Protein 6HVD (pdb70)

Secondary structure (DSSP, 8-state):
-PPPTT-EESS-GGGTEEEEEEEE--TT--EEEEEETTT--EEEEEEEE--SHHHHHHHHHHHHHHHH---TTBPPEEEEEEETTEEEEEEE--TTEEHHHHHHHHTS---HHHHHHHHHHHHHHHHHHHHTTEE----SGGGEEE-TTS-EEE---TT-EETT-------TT--HHHHTT--GGGSSGGGHHHHHHHHHHHHHHHHSS-TTTTS-HHHHHHHHHHSPPP--SSGGGS-HHHHHHHHHHS-SSTTTSPPHHHHTTSGGG-----HHHHHHHHHHH-

Sequence (286 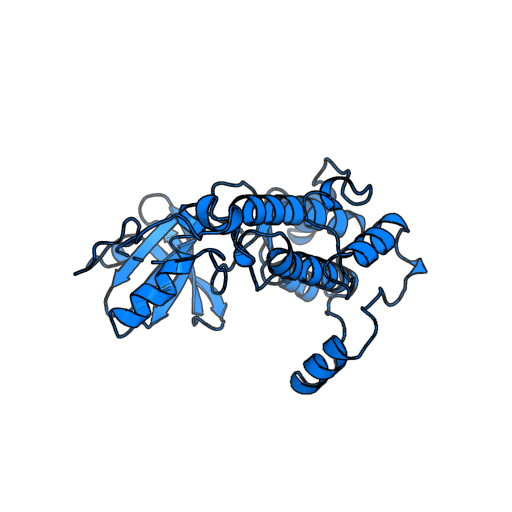aa):
MKQYEHVTRDLNPEDFWEIIGELGDGAFGKVYKAQNKETSVLAAAKVIDTKSEEELEDYMVEIDDILASCDHPNIVKLLDAFYYENNLWILIEFCAGGAVDAVMLELERPLTESQIQVVCKQTLDALNYLH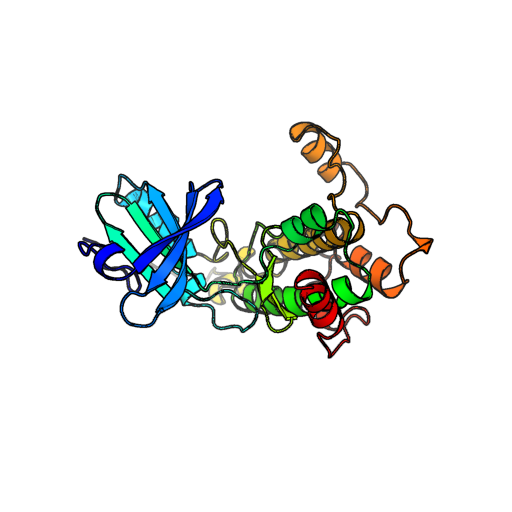DNKIIHRDLKAGNILFTLDGDIKLADFGVSAKNTRSFIGTPYWMAPEVVMCETSKDRPYDYKADVWSLGITLIEMAEIEPPHHELNPMRVLLKIAKSEPPTLAQPSRWSSNFKDFLKKCLEKNVDDARWTTSSQLLQHPFVTVDSNKPIRELIAEAKA

Radius of gyration: 20.55 Å; Cα contacts (8 Å, |Δi|>4): 470; chains: 1; bounding box: 47×53×53 Å

Structure (mmCIF, N/CA/C/O backbone):
data_6HVD
#
_entry.id   6HVD
#
_cell.length_a   69.871
_cell.length_b   69.871
_cell.length_c   164.301
_cell.angle_alpha   90.000
_cell.angle_beta   90.000
_cell.angle_gamma   90.000
#
_symmetry.space_group_name_H-M   'P 41 2 2'
#
loop_
_entity.id
_entity.type
_entity.pdbx_description
1 polymer 'STE20-like serine/threonine-protein kinase'
2 non-polymer 1,2-ETHANEDIOL
3 non-polymer 3-(1,3-benzothiazol-2-ylamino)-4-(2-methoxyphenyl)pyrrole-2,5-dione
4 non-polymer 'SULFATE ION'
5 water water
#
loop_
_atom_site.group_PDB
_atom_site.id
_atom_site.type_symbol
_atom_site.label_atom_id
_atom_site.label_alt_id
_atom_site.label_comp_id
_atom_site.label_asym_id
_atom_site.label_entity_id
_atom_site.label_seq_id
_atom_site.pdbx_PDB_ins_code
_atom_site.Cartn_x
_atom_site.Cartn_y
_atom_site.Cartn_z
_atom_site.occupancy
_atom_site.B_iso_or_equiv
_atom_site.auth_seq_id
_atom_site.auth_comp_id
_atom_site.auth_asym_id
_atom_site.auth_atom_id
_atom_site.pdbx_PDB_model_num
ATOM 1 N N . MET A 1 2 ? -10.774 95.517 24.245 1.00 90.63 18 MET A N 1
ATOM 2 C CA . MET A 1 2 ? -10.446 96.067 25.556 1.00 94.80 18 MET A CA 1
ATOM 3 C C . MET A 1 2 ? -9.204 95.399 26.140 1.00 81.70 18 MET A C 1
ATOM 4 O O . MET A 1 2 ? -8.556 95.946 27.030 1.00 77.11 18 MET A O 1
ATOM 6 N N . LYS A 1 3 ? -8.875 94.213 25.629 1.00 89.08 19 LYS A N 1
ATOM 7 C CA . LYS A 1 3 ? -7.712 93.482 26.113 1.00 88.06 19 LYS A CA 1
ATOM 8 C C . LYS A 1 3 ? -6.464 94.346 26.001 1.00 88.90 19 LYS A C 1
ATOM 9 O O . LYS A 1 3 ? -6.164 94.890 24.935 1.00 87.98 19 LYS A O 1
ATOM 18 N N . GLN A 1 4 ? -5.740 94.476 27.110 1.00 88.82 20 GLN A N 1
ATOM 19 C CA . GLN A 1 4 ? -4.526 95.282 27.159 1.00 80.20 20 GLN A CA 1
ATOM 20 C C . GLN A 1 4 ? -3.329 94.388 26.864 1.00 78.75 20 GLN A C 1
ATOM 21 O O . GLN A 1 4 ? -3.070 93.425 27.596 1.00 86.72 20 GLN A O 1
ATOM 35 N N . TYR A 1 5 ? -2.610 94.704 25.792 1.00 71.00 21 TYR A N 1
ATOM 36 C CA . TYR A 1 5 ? -1.455 93.924 25.375 1.00 63.84 21 TYR A CA 1
ATOM 37 C C . TYR A 1 5 ? -0.168 94.621 25.793 1.00 72.54 21 TYR A C 1
ATOM 38 O O . TYR A 1 5 ? -0.027 95.844 25.642 1.00 59.72 21 TYR A O 1
ATOM 56 N N . GLU A 1 6 ? 0.777 93.824 26.302 1.00 62.17 22 GLU A N 1
ATOM 57 C CA . GLU A 1 6 ? 1.974 94.390 26.916 1.00 66.41 22 GLU A CA 1
ATOM 58 C C . GLU A 1 6 ? 2.769 95.234 25.927 1.00 65.42 22 GLU A C 1
ATOM 59 O O . GLU A 1 6 ? 3.307 96.286 26.292 1.00 69.94 22 GLU A O 1
ATOM 71 N N . HIS A 1 7 ? 2.853 94.794 24.669 1.00 53.60 23 HIS A N 1
ATOM 72 C CA . HIS A 1 7 ? 3.758 95.403 23.701 1.00 57.75 23 HIS A CA 1
ATOM 73 C C . HIS A 1 7 ? 3.042 96.112 22.566 1.00 48.91 23 HIS A C 1
ATOM 74 O O . HIS A 1 7 ? 3.698 96.513 21.602 1.00 54.33 23 HIS A O 1
ATOM 88 N N . VAL A 1 8 ? 1.722 96.282 22.651 1.00 45.88 24 VAL A N 1
ATOM 89 C CA . VAL A 1 8 ? 0.947 96.890 21.583 1.00 41.11 24 VAL A CA 1
ATOM 90 C C . VAL A 1 8 ? 0.217 98.115 22.098 1.00 46.24 24 VAL A C 1
ATOM 91 O O . VAL A 1 8 ? -0.664 98.014 22.961 1.00 51.60 24 VAL A O 1
ATOM 104 N N . THR A 1 9 ? 0.559 99.270 21.534 1.00 39.55 25 THR A N 1
ATOM 105 C CA . THR A 1 9 ? -0.157 100.511 21.795 1.00 43.06 25 THR A CA 1
ATOM 106 C C . THR A 1 9 ? -1.483 100.538 21.050 1.00 54.81 25 THR A C 1
ATOM 107 O O . THR A 1 9 ? -1.594 100.061 19.915 1.00 50.82 25 THR A O 1
ATOM 118 N N . ARG A 1 10 ? -2.484 101.121 21.684 1.00 48.12 26 ARG A N 1
ATOM 119 C CA . ARG A 1 10 ? -3.811 101.266 21.101 1.00 46.01 26 ARG A CA 1
ATOM 120 C C . ARG A 1 10 ? -4.129 102.740 20.897 1.00 52.72 26 ARG A C 1
ATOM 121 O O . ARG A 1 10 ? -3.774 103.576 21.727 1.00 49.30 26 ARG A O 1
ATOM 142 N N . ASP A 1 11 ? -4.790 103.049 19.783 1.00 65.46 27 ASP A N 1
ATOM 143 C CA . ASP A 1 11 ? -5.378 104.355 19.511 1.00 74.25 27 ASP A CA 1
ATOM 144 C C . ASP A 1 11 ? -4.355 105.468 19.310 1.00 65.87 27 ASP A C 1
ATOM 145 O O . ASP A 1 11 ? -4.722 106.640 19.347 1.00 70.82 27 ASP A O 1
ATOM 154 N N . LEU A 1 12 ? -3.088 105.140 19.090 1.00 56.52 28 LEU A N 1
ATOM 155 C CA . LEU A 1 12 ? -2.091 106.131 18.710 1.00 62.59 28 LEU A CA 1
ATOM 156 C C . LEU A 1 12 ? -1.670 105.899 17.262 1.00 55.87 28 LEU A C 1
ATOM 157 O O . LEU A 1 12 ? -1.532 104.757 16.821 1.00 47.62 28 LEU A O 1
ATOM 173 N N . ASN A 1 13 ? -1.472 106.986 16.527 1.00 46.35 29 ASN A N 1
ATOM 174 C CA . ASN A 1 13 ? -1.132 106.901 15.116 1.00 55.54 29 ASN A CA 1
ATOM 175 C C . ASN A 1 13 ? 0.331 106.503 14.988 1.00 49.98 29 ASN A C 1
ATOM 176 O O . ASN A 1 13 ? 1.220 107.295 15.327 1.00 46.89 29 ASN A O 1
ATOM 187 N N . PRO A 1 14 ? 0.633 105.303 14.492 1.00 45.93 30 PRO A N 1
ATOM 188 C CA . PRO A 1 14 ? 2.040 104.904 14.390 1.00 37.83 30 PRO A CA 1
ATOM 189 C C . PRO A 1 14 ? 2.892 105.894 13.624 1.00 38.89 30 PRO A C 1
ATOM 190 O O . PRO A 1 14 ? 4.112 105.990 13.870 1.00 40.70 30 PRO A O 1
ATOM 201 N N . GLU A 1 15 ? 2.292 106.621 12.681 1.00 43.35 31 GLU A N 1
ATOM 202 C CA . GLU A 1 15 ? 3.046 107.522 11.824 1.00 44.38 31 GLU A CA 1
ATOM 203 C C . GLU A 1 15 ? 3.304 108.863 12.484 1.00 42.58 31 GLU A C 1
ATOM 204 O O . GLU A 1 15 ? 4.023 109.703 11.914 1.00 46.88 31 GLU A O 1
ATOM 216 N N . ASP A 1 16 ? 2.767 109.082 13.683 1.00 43.39 32 ASP A N 1
ATOM 217 C CA . ASP A 1 16 ? 3.249 110.177 14.520 1.00 45.19 32 ASP A CA 1
ATOM 218 C C . ASP A 1 16 ? 4.647 109.894 15.066 1.00 44.72 32 ASP A C 1
ATOM 219 O O . ASP A 1 16 ? 5.332 110.832 15.486 1.00 45.94 32 ASP A O 1
ATOM 228 N N . PHE A 1 17 ? 5.082 108.633 15.046 1.00 42.17 33 PHE A N 1
ATOM 229 C CA . PHE A 1 17 ? 6.377 108.244 15.601 1.00 41.44 33 PHE A CA 1
ATOM 230 C C . PHE A 1 17 ? 7.324 107.652 14.590 1.00 39.96 33 PHE A C 1
ATOM 231 O O . PHE A 1 17 ? 8.539 107.790 14.760 1.00 43.77 33 PHE A O 1
ATOM 248 N N . TRP A 1 18 ? 6.813 106.974 13.564 1.00 38.69 34 TRP A N 1
ATOM 249 C CA . TRP A 1 18 ? 7.617 106.291 12.563 1.00 37.73 34 TRP A CA 1
ATOM 250 C C . TRP A 1 18 ? 7.211 106.774 11.183 1.00 41.58 34 TRP A C 1
ATOM 251 O O . TRP A 1 18 ? 6.030 106.708 10.828 1.00 45.60 34 TRP A O 1
ATOM 272 N N . GLU A 1 19 ? 8.177 107.247 10.412 1.00 42.22 35 GLU A N 1
ATOM 273 C CA . GLU A 1 19 ? 7.932 107.737 9.062 1.00 44.73 35 GLU A CA 1
ATOM 274 C C . GLU A 1 19 ? 8.255 106.638 8.063 1.00 42.61 35 GLU A C 1
ATOM 275 O O . GLU A 1 19 ? 9.364 106.102 8.054 1.00 42.19 35 GLU A O 1
ATOM 287 N N . ILE A 1 20 ? 7.280 106.283 7.232 1.00 39.62 36 ILE A N 1
ATOM 288 C CA . ILE A 1 20 ? 7.560 105.363 6.133 1.00 40.91 36 ILE A CA 1
ATOM 289 C C . ILE A 1 20 ? 8.460 106.077 5.141 1.00 42.08 36 ILE A C 1
ATOM 290 O O . ILE A 1 20 ? 8.131 107.164 4.686 1.00 41.25 36 ILE A O 1
ATOM 306 N N . ILE A 1 21 ? 9.597 105.481 4.811 1.00 41.02 37 ILE A N 1
ATOM 307 C CA . ILE A 1 21 ? 10.555 106.064 3.884 1.00 48.44 37 ILE A CA 1
ATOM 308 C C . ILE A 1 21 ? 10.838 105.163 2.698 1.00 55.02 37 ILE A C 1
ATOM 309 O O . ILE A 1 21 ? 11.703 105.488 1.880 1.00 51.36 37 ILE A O 1
ATOM 325 N N . GLY A 1 22 ? 10.146 104.044 2.579 1.00 46.80 38 GLY A N 1
ATOM 326 C CA . GLY A 1 22 ? 10.377 103.149 1.470 1.00 42.58 38 GLY A CA 1
ATOM 327 C C . GLY A 1 22 ? 9.649 101.847 1.703 1.00 39.55 38 GLY A C 1
ATOM 328 O O . GLY A 1 22 ? 8.965 101.653 2.714 1.00 43.45 38 GLY A O 1
ATOM 332 N N . GLU A 1 23 ? 9.843 100.935 0.750 1.00 42.28 39 GLU A N 1
ATOM 333 C CA . GLU A 1 23 ? 9.208 99.627 0.776 1.00 38.77 39 GLU A CA 1
ATOM 334 C C . GLU A 1 23 ? 10.300 98.568 0.771 1.00 37.04 39 GLU A C 1
ATOM 335 O O . GLU A 1 23 ? 11.328 98.726 0.112 1.00 40.62 39 GLU A O 1
ATOM 347 N N . LEU A 1 24 ? 10.092 97.513 1.550 1.00 35.46 40 LEU A N 1
ATOM 348 C CA . LEU A 1 24 ? 11.048 96.424 1.617 1.00 35.71 40 LEU A CA 1
ATOM 349 C C . LEU A 1 24 ? 10.608 95.198 0.829 1.00 43.25 40 LEU A C 1
ATOM 350 O O . LEU A 1 24 ? 11.462 94.406 0.426 1.00 41.35 40 LEU A O 1
ATOM 366 N N . GLY A 1 25 ? 9.315 95.036 0.598 1.00 44.33 41 GLY A N 1
ATOM 367 C CA . GLY A 1 25 ? 8.821 93.938 -0.202 1.00 54.90 41 GLY A CA 1
ATOM 368 C C . GLY A 1 25 ? 7.383 93.636 0.165 1.00 54.54 41 GLY A C 1
ATOM 369 O O . GLY A 1 25 ? 6.746 94.377 0.900 1.00 45.24 41 GLY A O 1
ATOM 373 N N . ASP A 1 26 ? 6.887 92.535 -0.384 1.00 46.17 42 ASP A N 1
ATOM 374 C CA . ASP A 1 26 ? 5.527 92.071 -0.168 1.00 55.50 42 ASP A CA 1
ATOM 375 C C . ASP A 1 26 ? 5.570 90.658 0.408 1.00 66.37 42 ASP A C 1
ATOM 376 O O . ASP A 1 26 ? 6.618 90.008 0.454 1.00 66.60 42 ASP A O 1
ATOM 385 N N . GLY A 1 27 ? 4.416 90.187 0.862 1.00 72.15 43 GLY A N 1
ATOM 386 C CA . GLY A 1 27 ? 4.341 88.860 1.438 1.00 76.01 43 GLY A CA 1
ATOM 387 C C . GLY A 1 27 ? 2.927 88.526 1.861 1.00 76.50 43 GLY A C 1
ATOM 388 O O . GLY A 1 27 ? 1.967 89.236 1.538 1.00 72.23 43 GLY A O 1
ATOM 392 N N . ALA A 1 28 ? 2.817 87.417 2.599 1.00 76.54 44 ALA A N 1
ATOM 393 C CA . ALA A 1 28 ? 1.511 86.946 3.043 1.00 78.45 44 ALA A CA 1
ATOM 394 C C . ALA A 1 28 ? 0.785 87.991 3.878 1.00 84.31 44 ALA A C 1
ATOM 395 O O . ALA A 1 28 ? -0.451 88.075 3.829 1.00 84.16 44 ALA A O 1
ATOM 402 N N . PHE A 1 29 ? 1.528 88.803 4.635 1.00 90.37 45 PHE A N 1
ATOM 403 C CA . PHE A 1 29 ? 0.944 89.803 5.521 1.00 82.62 45 PHE A CA 1
ATOM 404 C C . PHE A 1 29 ? 0.869 91.188 4.879 1.00 81.13 45 PHE A C 1
ATOM 405 O O . PHE A 1 29 ? 0.797 92.194 5.594 1.00 87.34 45 PHE A O 1
ATOM 409 N N . GLY A 1 30 ? 0.876 91.264 3.551 1.00 76.56 46 GLY A N 1
ATOM 410 C CA . GLY A 1 30 ? 0.845 92.545 2.867 1.00 64.97 46 GLY A CA 1
ATOM 411 C C . GLY A 1 30 ? 2.234 93.144 2.706 1.00 61.98 46 GLY A C 1
ATOM 412 O O . GLY A 1 30 ? 3.260 92.508 2.946 1.00 65.64 46 GLY A O 1
ATOM 416 N N . LYS A 1 31 ? 2.249 94.408 2.291 1.00 64.67 47 LYS A N 1
ATOM 417 C CA . LYS A 1 31 ? 3.498 95.120 2.071 1.00 62.06 47 LYS A CA 1
ATOM 418 C C . LYS A 1 31 ? 4.226 95.380 3.388 1.00 44.03 47 LYS A C 1
ATOM 419 O O . LYS A 1 31 ? 3.610 95.591 4.438 1.00 38.46 47 LYS A O 1
ATOM 423 N N . VAL A 1 32 ? 5.558 95.343 3.320 1.00 37.28 48 VAL A N 1
ATOM 424 C CA . VAL A 1 32 ? 6.429 95.642 4.456 1.00 28.85 48 VAL A CA 1
ATOM 425 C C . VAL A 1 32 ? 7.229 96.885 4.108 1.00 34.11 48 VAL A C 1
ATOM 426 O O . VAL A 1 32 ? 7.889 96.932 3.054 1.00 37.77 48 VAL A O 1
ATOM 439 N N . TYR A 1 33 ? 7.163 97.878 4.971 1.00 33.83 49 TYR A N 1
ATOM 440 C CA . TYR A 1 33 ? 7.787 99.170 4.710 1.00 32.93 49 TYR A CA 1
ATOM 441 C C . TYR A 1 33 ? 9.115 99.278 5.425 1.00 34.46 49 TYR A C 1
ATOM 442 O O . TYR A 1 33 ? 9.392 98.563 6.397 1.00 33.59 49 TYR A O 1
ATOM 460 N N . LYS A 1 34 ? 9.951 100.168 4.901 1.00 34.59 50 LYS A N 1
ATOM 461 C CA . LYS A 1 34 ? 11.089 100.689 5.616 1.00 36.87 50 LYS A CA 1
ATOM 462 C C . LYS A 1 34 ? 10.659 101.957 6.335 1.00 36.08 50 LYS A C 1
ATOM 463 O O . LYS A 1 34 ? 10.099 102.879 5.720 1.00 36.48 50 LYS A O 1
ATOM 482 N N . ALA A 1 35 ? 10.874 101.989 7.649 1.00 36.18 51 ALA A N 1
ATOM 483 C CA . ALA A 1 35 ? 10.421 103.113 8.453 1.00 36.16 51 ALA A CA 1
ATOM 484 C C . ALA A 1 35 ? 11.597 103.690 9.223 1.00 37.61 51 ALA A C 1
ATOM 485 O O . ALA A 1 35 ? 12.622 103.027 9.433 1.00 36.73 51 ALA A O 1
ATOM 492 N N . GLN A 1 36 ? 11.431 104.948 9.625 1.00 37.66 52 GLN A N 1
ATOM 493 C CA . GLN A 1 36 ? 12.451 105.666 10.367 1.00 39.98 52 GLN A CA 1
ATOM 494 C C . GLN A 1 36 ? 11.795 106.380 11.535 1.00 40.44 52 GLN A C 1
ATOM 495 O O . GLN A 1 36 ? 10.845 107.157 11.351 1.00 43.52 52 GLN A O 1
ATOM 509 N N . ASN A 1 37 ? 12.302 106.127 12.733 1.00 45.07 53 ASN A N 1
ATOM 510 C CA . ASN A 1 37 ? 11.767 106.795 13.910 1.00 38.85 53 ASN A CA 1
ATOM 511 C C . ASN A 1 37 ? 11.978 108.290 13.798 1.00 41.49 53 ASN A C 1
ATOM 512 O O . ASN A 1 37 ? 13.084 108.746 13.507 1.00 45.79 53 ASN A O 1
ATOM 523 N N . LYS A 1 38 ? 10.907 109.057 14.020 1.00 42.06 54 LYS A N 1
ATOM 524 C CA . LYS A 1 38 ? 11.004 110.506 13.819 1.00 44.57 54 LYS A CA 1
ATOM 525 C C . LYS A 1 38 ? 11.884 111.171 14.875 1.00 49.61 54 LYS A C 1
ATOM 526 O O . LYS A 1 38 ? 12.518 112.186 14.587 1.00 57.98 54 LYS A O 1
ATOM 545 N N . GLU A 1 39 ? 11.948 110.622 16.091 1.00 50.62 55 GLU A N 1
ATOM 546 C CA . GLU A 1 39 ? 12.757 111.226 17.146 1.00 55.95 55 GLU A CA 1
ATOM 547 C C . GLU A 1 39 ? 14.187 110.699 17.161 1.00 53.10 55 GLU A C 1
ATOM 548 O O . GLU A 1 39 ? 15.131 111.478 17.345 1.00 56.06 55 GLU A O 1
ATOM 552 N N . THR A 1 40 ? 14.375 109.388 16.980 1.00 50.55 56 THR A N 1
ATOM 553 C CA . THR A 1 40 ? 15.675 108.763 17.155 1.00 51.15 56 THR A CA 1
ATOM 554 C C . THR A 1 40 ? 16.384 108.433 15.847 1.00 56.03 56 THR A C 1
ATOM 555 O O . THR A 1 40 ? 17.579 108.107 15.875 1.00 56.84 56 THR A O 1
ATOM 566 N N . SER A 1 41 ? 15.682 108.471 14.716 1.00 54.88 57 SER A N 1
ATOM 567 C CA . SER A 1 41 ? 16.219 108.115 13.407 1.00 48.16 57 SER A CA 1
ATOM 568 C C . SER A 1 41 ? 16.554 106.635 13.280 1.00 47.79 57 SER A C 1
ATOM 569 O O . SER A 1 41 ? 17.145 106.230 12.259 1.00 46.76 57 SER A O 1
ATOM 577 N N . VAL A 1 42 ? 16.177 105.806 14.262 1.00 41.91 58 VAL A N 1
ATOM 578 C CA . VAL A 1 42 ? 16.339 104.364 14.128 1.00 39.85 58 VAL A CA 1
ATOM 579 C C . VAL A 1 42 ? 15.486 103.841 12.976 1.00 38.24 58 VAL A C 1
ATOM 580 O O . VAL A 1 42 ? 14.323 104.221 12.802 1.00 41.62 58 VAL A O 1
ATOM 593 N N . LEU A 1 43 ? 16.057 102.924 12.205 1.00 38.05 59 LEU A N 1
ATOM 594 C CA . LEU A 1 43 ? 15.373 102.310 11.075 1.00 36.75 59 LEU A CA 1
ATOM 595 C C . LEU A 1 43 ? 14.665 101.023 11.484 1.00 34.56 59 LEU A C 1
ATOM 596 O O . LEU A 1 43 ? 15.057 100.324 12.429 1.00 36.77 59 LEU A O 1
ATOM 612 N N . ALA A 1 44 ? 13.612 100.700 10.743 1.00 34.03 60 ALA A N 1
ATOM 613 C CA . ALA A 1 44 ? 12.776 99.543 11.095 1.00 30.97 60 ALA A CA 1
ATOM 614 C C . ALA A 1 44 ? 12.111 99.001 9.854 1.00 30.77 60 ALA A C 1
ATOM 615 O O . ALA A 1 44 ? 11.830 99.740 8.918 1.00 32.79 60 ALA A O 1
ATOM 622 N N . ALA A 1 45 ? 11.893 97.691 9.846 1.00 29.14 61 ALA A N 1
ATOM 623 C CA . ALA A 1 45 ? 10.919 97.093 8.958 1.00 31.84 61 ALA A CA 1
ATOM 624 C C . ALA A 1 45 ? 9.565 97.210 9.620 1.00 31.08 61 ALA A C 1
ATOM 625 O O . ALA A 1 45 ? 9.429 97.011 10.838 1.00 30.60 61 ALA A O 1
ATOM 632 N N . ALA A 1 46 ? 8.575 97.614 8.847 1.00 28.30 62 ALA A N 1
ATOM 633 C CA . ALA A 1 46 ? 7.233 97.828 9.398 1.00 28.73 62 ALA A CA 1
ATOM 634 C C . ALA A 1 46 ? 6.271 96.908 8.669 1.00 32.15 62 ALA A C 1
ATOM 635 O O . ALA A 1 46 ? 5.971 97.133 7.486 1.00 32.26 62 ALA A O 1
ATOM 642 N N . LYS A 1 47 ? 5.772 95.897 9.380 1.00 29.67 63 LYS A N 1
ATOM 643 C CA . LYS A 1 47 ? 4.625 95.144 8.906 1.00 31.91 63 LYS A CA 1
ATOM 644 C C . LYS A 1 47 ? 3.374 95.922 9.234 1.00 33.23 63 LYS A C 1
ATOM 645 O O . LYS A 1 47 ? 3.253 96.494 10.329 1.00 33.55 63 LYS A O 1
ATOM 664 N N . VAL A 1 48 ? 2.445 95.967 8.283 1.00 31.40 64 VAL A N 1
ATOM 665 C CA . VAL A 1 48 ? 1.174 96.657 8.485 1.00 34.14 64 VAL A CA 1
ATOM 666 C C . VAL A 1 48 ? 0.088 95.663 8.069 1.00 41.99 64 VAL A C 1
ATOM 667 O O . VAL A 1 48 ? -0.088 95.387 6.878 1.00 41.84 64 VAL A O 1
ATOM 680 N N . ILE A 1 49 ? -0.638 95.139 9.044 1.00 36.18 65 ILE A N 1
ATOM 681 C CA . ILE A 1 49 ? -1.498 93.982 8.857 1.00 39.65 65 ILE A CA 1
ATOM 682 C C . ILE A 1 49 ? -2.929 94.421 9.046 1.00 38.91 65 ILE A C 1
ATOM 683 O O . ILE A 1 49 ? -3.309 94.818 10.149 1.00 42.90 65 ILE A O 1
ATOM 699 N N . ASP A 1 50 ? -3.738 94.330 7.983 1.00 42.56 66 ASP A N 1
ATOM 700 C CA . ASP A 1 50 ? -5.171 94.598 8.101 1.00 45.04 66 ASP A CA 1
ATOM 701 C C . ASP A 1 50 ? -5.806 93.603 9.070 1.00 49.00 66 ASP A C 1
ATOM 702 O O . ASP A 1 50 ? -5.790 92.393 8.836 1.00 48.27 66 ASP A O 1
ATOM 711 N N . THR A 1 51 ? -6.334 94.103 10.176 1.00 48.46 67 THR A N 1
ATOM 712 C CA . THR A 1 51 ? -6.971 93.248 11.174 1.00 55.88 67 THR A CA 1
ATOM 713 C C . THR A 1 51 ? -8.291 93.905 11.513 1.00 64.07 67 THR A C 1
ATOM 714 O O . THR A 1 51 ? -8.292 95.003 12.078 1.00 61.05 67 THR A O 1
ATOM 725 N N . LYS A 1 52 ? -9.395 93.238 11.168 1.00 78.46 68 LYS A N 1
ATOM 726 C CA . LYS A 1 52 ? -10.725 93.810 11.314 1.00 85.76 68 LYS A CA 1
ATOM 727 C C . LYS A 1 52 ? -11.322 93.579 12.692 1.00 86.24 68 LYS A C 1
ATOM 728 O O . LYS A 1 52 ? -12.057 94.444 13.192 1.00 89.64 68 LYS A O 1
ATOM 732 N N . SER A 1 53 ? -11.022 92.444 13.314 1.00 79.71 69 SER A N 1
ATOM 733 C CA . SER A 1 53 ? -11.673 92.040 14.548 1.00 79.48 69 SER A CA 1
ATOM 734 C C . SER A 1 53 ? -10.660 91.851 15.669 1.00 71.87 69 SER A C 1
ATOM 735 O O . SER A 1 53 ? -9.457 91.650 15.438 1.00 64.87 69 SER A O 1
ATOM 743 N N . GLU A 1 54 ? -11.173 91.909 16.902 1.00 67.15 70 GLU A N 1
ATOM 744 C CA . GLU A 1 54 ? -10.362 91.594 18.073 1.00 71.86 70 GLU A CA 1
ATOM 745 C C . GLU A 1 54 ? -9.800 90.177 17.999 1.00 78.23 70 GLU A C 1
ATOM 746 O O . GLU A 1 54 ? -8.713 89.906 18.537 1.00 60.85 70 GLU A O 1
ATOM 758 N N . GLU A 1 55 ? -10.509 89.264 17.324 1.00 74.21 71 GLU A N 1
ATOM 759 C CA . GLU A 1 55 ? -10.016 87.897 17.190 1.00 61.18 71 GLU A CA 1
ATOM 760 C C . GLU A 1 55 ? -8.791 87.833 16.286 1.00 68.46 71 GLU A C 1
ATOM 761 O O . GLU A 1 55 ? -7.824 87.112 16.581 1.00 63.36 71 GLU A O 1
ATOM 765 N N . GLU A 1 56 ? -8.816 88.555 15.162 1.00 69.99 72 GLU A N 1
ATOM 766 C CA . GLU A 1 56 ? -7.646 88.575 14.291 1.00 63.95 72 GLU A CA 1
ATOM 767 C C . GLU A 1 56 ? -6.441 89.147 15.027 1.00 51.18 72 GLU A C 1
ATOM 768 O O . GLU A 1 56 ? -5.328 88.637 14.908 1.00 47.44 72 GLU A O 1
ATOM 780 N N . LEU A 1 57 ? -6.646 90.217 15.785 1.00 48.73 73 LEU A N 1
ATOM 781 C CA . LEU A 1 57 ? -5.541 90.821 16.521 1.00 42.54 73 LEU A CA 1
ATOM 782 C C . LEU A 1 57 ? -4.858 89.792 17.410 1.00 42.03 73 LE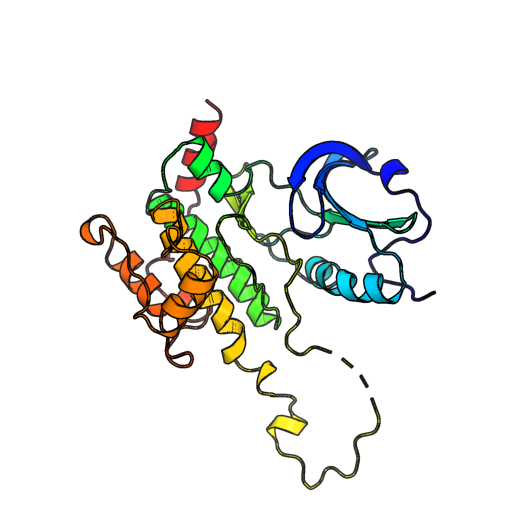U A C 1
ATOM 783 O O . LEU A 1 57 ? -3.638 89.681 17.416 1.00 42.75 73 LEU A O 1
ATOM 799 N N . GLU A 1 58 ? -5.638 89.005 18.144 1.00 44.74 74 GLU A N 1
ATOM 800 C CA . GLU A 1 58 ? -5.059 88.001 19.028 1.00 53.60 74 GLU A CA 1
ATOM 801 C C . GLU A 1 58 ? -4.191 87.014 18.258 1.00 55.38 74 GLU A C 1
ATOM 802 O O . GLU A 1 58 ? -3.136 86.596 18.752 1.00 50.47 74 GLU A O 1
ATOM 806 N N . ASP A 1 59 ? -4.603 86.647 17.037 1.00 49.09 75 ASP A N 1
ATOM 807 C CA . ASP A 1 59 ? -3.836 85.692 16.254 1.00 49.40 75 ASP A CA 1
ATOM 808 C C . ASP A 1 59 ? -2.490 86.274 15.828 1.00 44.49 75 A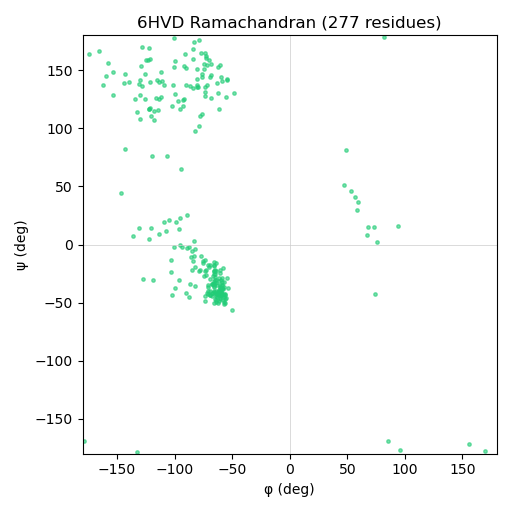SP A C 1
ATOM 809 O O . ASP A 1 59 ? -1.454 85.586 15.862 1.00 47.58 75 ASP A O 1
ATOM 818 N N . TYR A 1 60 ? -2.483 87.526 15.368 1.00 52.43 76 TYR A N 1
ATOM 819 C CA . TYR A 1 60 ? -1.224 88.150 14.963 1.00 44.73 76 TYR A CA 1
ATOM 820 C C . TYR A 1 60 ? -0.334 88.451 16.153 1.00 49.17 76 TYR A C 1
ATOM 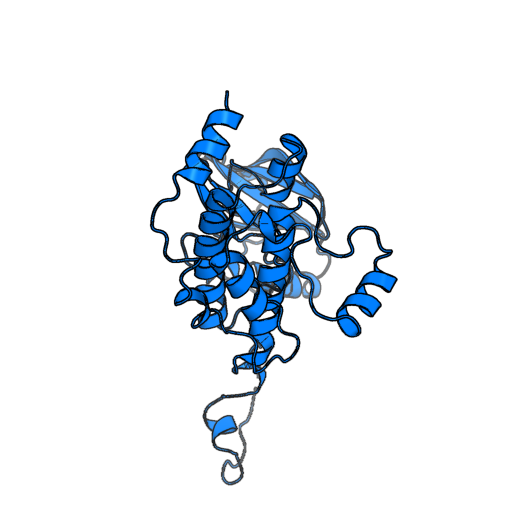821 O O . TYR A 1 60 ? 0.873 88.616 15.987 1.00 43.92 76 TYR A O 1
ATOM 839 N N . MET A 1 61 ? -0.896 88.497 17.354 1.00 41.91 77 MET A N 1
ATOM 840 C CA . MET A 1 61 ? -0.121 88.828 18.538 1.00 43.34 77 MET A CA 1
ATOM 841 C C . MET A 1 61 ? 0.938 87.791 18.858 1.00 40.75 77 MET A C 1
ATOM 842 O O . MET A 1 61 ? 1.895 88.103 19.560 1.00 43.72 77 MET A O 1
ATOM 856 N N . VAL A 1 62 ? 0.785 86.558 18.385 1.00 40.29 78 VAL A N 1
ATOM 857 C CA . VAL A 1 62 ? 1.763 85.519 18.680 1.00 31.94 78 VAL A CA 1
ATOM 858 C C . VAL A 1 62 ? 3.147 85.948 18.208 1.00 30.21 78 VAL A C 1
ATOM 859 O O . VAL A 1 62 ? 4.161 85.707 18.884 1.00 35.62 78 VAL A O 1
ATOM 872 N N . GLU A 1 63 ? 3.224 86.542 17.010 1.00 32.54 79 GLU A N 1
ATOM 873 C CA . GLU A 1 63 ? 4.518 86.968 16.482 1.00 30.23 79 GLU A CA 1
ATOM 874 C C . GLU A 1 63 ? 5.119 88.042 17.374 1.00 29.96 79 GLU A C 1
ATOM 875 O O . GLU A 1 63 ? 6.326 88.047 17.639 1.00 28.35 79 GLU A O 1
ATOM 887 N N . ILE A 1 64 ? 4.284 88.987 17.822 1.00 31.96 80 ILE A N 1
ATOM 888 C CA . ILE A 1 64 ? 4.776 90.063 18.668 1.00 28.48 80 ILE A CA 1
ATOM 889 C C . ILE A 1 64 ? 5.291 89.510 19.981 1.00 32.09 80 ILE A C 1
ATOM 890 O O . ILE A 1 64 ? 6.345 89.920 20.461 1.00 31.49 80 ILE A O 1
ATOM 906 N N A ASP A 1 65 ? 4.540 88.594 20.598 0.46 35.62 81 ASP A N 1
ATOM 907 N N B ASP A 1 65 ? 4.569 88.562 20.581 0.54 34.73 81 ASP A N 1
ATOM 908 C CA A ASP A 1 65 ? 4.996 87.989 21.846 0.46 39.69 81 ASP A CA 1
ATOM 909 C CA B ASP A 1 65 ? 5.013 88.025 21.864 0.54 39.78 81 ASP A CA 1
ATOM 910 C C A ASP A 1 65 ? 6.334 87.292 21.641 0.46 34.47 81 ASP A C 1
ATOM 911 C C B ASP A 1 65 ? 6.274 87.181 21.708 0.54 33.28 81 ASP A C 1
ATOM 912 O O A ASP A 1 65 ? 7.273 87.472 22.426 0.46 31.83 81 ASP A O 1
ATOM 913 O O B ASP A 1 65 ? 7.105 87.146 22.621 0.54 37.55 81 ASP A O 1
ATOM 930 N N . ILE A 1 66 ? 6.453 86.516 20.561 1.00 32.31 82 ILE A N 1
ATOM 931 C CA . ILE A 1 66 ? 7.704 85.805 20.299 1.00 32.43 82 ILE A CA 1
ATOM 932 C C . ILE A 1 66 ? 8.858 86.776 20.147 1.00 31.74 82 ILE A C 1
ATOM 933 O O . ILE A 1 66 ? 9.904 86.634 20.795 1.00 36.63 82 ILE A O 1
ATOM 950 N N . LEU A 1 67 ? 8.699 87.785 19.290 1.00 30.12 83 LEU A N 1
ATOM 951 C CA . LEU A 1 67 ? 9.769 88.763 19.115 1.00 29.20 83 LEU A CA 1
ATOM 952 C C . LEU A 1 67 ? 10.099 89.476 20.414 1.00 30.27 83 LEU A C 1
ATOM 953 O O . LEU A 1 67 ? 11.276 89.760 20.704 1.00 36.53 83 LEU A O 1
ATOM 969 N N . ALA A 1 68 ? 9.069 89.850 21.180 1.00 27.41 84 ALA A N 1
ATOM 970 C CA . ALA A 1 68 ? 9.330 90.550 22.428 1.00 32.07 84 ALA A CA 1
ATOM 971 C C . ALA A 1 68 ? 10.061 89.667 23.427 1.00 32.59 84 ALA A C 1
ATOM 972 O O . ALA A 1 68 ? 10.822 90.168 24.262 1.00 38.82 84 ALA A O 1
ATOM 979 N N . SER A 1 69 ? 9.818 88.354 23.393 1.00 33.48 85 SER A N 1
ATOM 980 C CA . SER A 1 69 ? 10.415 87.509 24.430 1.00 39.39 85 SER A CA 1
ATOM 981 C C . SER A 1 69 ? 11.841 87.085 24.078 1.00 37.59 85 SER A C 1
ATOM 982 O O . SER A 1 69 ? 12.617 86.757 24.979 1.00 44.82 85 SER A O 1
ATOM 990 N N . CYS A 1 70 ? 12.211 87.112 22.808 1.00 32.25 86 CYS A N 1
ATOM 991 C CA . CYS A 1 70 ? 13.541 86.682 22.408 1.00 28.59 86 CYS A CA 1
ATOM 992 C C . CYS A 1 70 ? 14.549 87.802 22.656 1.00 36.71 86 CYS A C 1
ATOM 993 O O . CYS A 1 70 ? 14.256 88.990 22.481 1.00 34.01 86 CYS A O 1
ATOM 1001 N N . ASP A 1 71 ? 15.726 87.416 23.081 1.00 31.94 87 ASP A N 1
ATOM 1002 C CA . ASP A 1 71 ? 16.842 88.334 23.283 1.00 35.67 87 ASP A CA 1
ATOM 1003 C C . ASP A 1 71 ? 18.108 87.578 22.870 1.00 34.24 87 ASP A C 1
ATOM 1004 O O . ASP A 1 71 ? 18.810 86.990 23.692 1.00 36.62 87 ASP A O 1
ATOM 1013 N N . HIS A 1 72 ? 18.376 87.565 21.576 1.00 34.03 88 HIS A N 1
ATOM 1014 C CA . HIS A 1 72 ? 19.507 86.827 21.021 1.00 30.59 88 HIS A CA 1
ATOM 1015 C C . HIS A 1 72 ? 20.065 87.646 19.867 1.00 30.04 88 HIS A C 1
ATOM 1016 O O . HIS A 1 72 ? 19.299 88.189 19.055 1.00 28.31 88 HIS A O 1
ATOM 1030 N N . PRO A 1 73 ? 21.390 87.730 19.739 1.00 31.27 89 PRO A N 1
ATOM 1031 C CA . PRO A 1 73 ? 21.958 88.635 18.723 1.00 30.99 89 PRO A CA 1
ATOM 1032 C C . PRO A 1 73 ? 21.669 88.243 17.290 1.00 29.66 89 PRO A C 1
ATOM 1033 O O . PRO A 1 73 ? 21.818 89.089 16.407 1.00 29.81 89 PRO A O 1
ATOM 1044 N N . ASN A 1 74 ? 21.264 87.002 17.012 1.00 28.75 90 ASN A N 1
ATOM 1045 C CA . ASN A 1 74 ? 20.963 86.544 15.660 1.00 27.16 90 ASN A CA 1
ATOM 1046 C C . ASN A 1 74 ? 19.461 86.429 15.407 1.00 26.17 90 ASN A C 1
ATOM 1047 O O . ASN A 1 74 ? 19.046 85.744 14.473 1.00 25.26 90 ASN A O 1
ATOM 1058 N N . ILE A 1 75 ? 18.647 87.116 16.195 1.00 26.06 91 ILE A N 1
ATOM 1059 C CA . ILE A 1 75 ? 17.193 87.170 16.005 1.00 23.89 91 ILE A CA 1
ATOM 1060 C C . ILE A 1 75 ? 16.764 88.640 16.041 1.00 24.97 91 ILE A C 1
ATOM 1061 O O . ILE A 1 75 ? 17.109 89.359 16.981 1.00 27.71 91 ILE A O 1
ATOM 1077 N N . VAL A 1 76 ? 16.003 89.075 15.027 1.00 26.36 92 VAL A N 1
ATOM 1078 C CA . VAL A 1 76 ? 15.558 90.463 14.979 1.00 25.86 92 VAL A CA 1
ATOM 1079 C C . VAL A 1 76 ? 14.734 90.777 16.217 1.00 25.71 92 VAL A C 1
ATOM 1080 O O . VAL A 1 76 ? 13.910 89.964 16.685 1.00 27.58 92 VAL A O 1
ATOM 1093 N N . LYS A 1 77 ? 14.875 91.997 16.714 1.00 28.28 93 LYS A N 1
ATOM 1094 C CA . LYS A 1 77 ? 14.135 92.418 17.908 1.00 30.47 93 LYS A CA 1
ATOM 1095 C C . LYS A 1 77 ? 12.906 93.269 17.558 1.00 31.54 93 LYS A C 1
ATOM 1096 O O . LYS A 1 77 ? 12.847 93.901 16.502 1.00 30.94 93 LYS A O 1
ATOM 1115 N N . LEU A 1 78 ? 11.914 93.218 18.435 1.00 28.22 94 LEU A N 1
ATOM 1116 C CA . LEU A 1 78 ? 10.761 94.101 18.357 1.00 27.98 94 LEU A CA 1
ATOM 1117 C C . LEU A 1 78 ? 11.145 95.500 18.788 1.00 27.64 94 LEU A C 1
ATOM 1118 O O . LEU A 1 78 ? 11.659 95.704 19.887 1.00 32.07 94 LEU A O 1
ATOM 1134 N N . LEU A 1 79 ? 10.837 96.479 17.944 1.00 29.22 95 LEU A N 1
ATOM 1135 C CA . LEU A 1 79 ? 11.048 97.886 18.291 1.00 29.24 95 LEU A CA 1
ATOM 1136 C C . LEU A 1 79 ? 9.796 98.592 18.764 1.00 33.93 95 LEU A C 1
ATOM 1137 O O . LEU A 1 79 ? 9.861 99.411 19.670 1.00 34.21 95 LEU A O 1
ATOM 1153 N N . ASP A 1 80 ? 8.649 98.296 18.182 1.00 31.67 96 ASP A N 1
ATOM 1154 C CA . ASP A 1 80 ? 7.408 98.964 18.544 1.00 31.93 96 ASP A CA 1
ATOM 1155 C C . ASP A 1 80 ? 6.259 98.164 17.955 1.00 34.00 96 ASP A C 1
ATOM 1156 O O . ASP A 1 80 ? 6.464 97.316 17.081 1.00 31.95 96 ASP A O 1
ATOM 1165 N N . ALA A 1 81 ? 5.047 98.468 18.419 1.00 32.18 97 ALA A N 1
ATOM 1166 C CA . ALA A 1 81 ? 3.870 97.865 17.818 1.00 31.65 97 ALA A CA 1
ATOM 1167 C C . ALA A 1 81 ? 2.660 98.724 18.152 1.00 34.51 97 ALA A C 1
ATOM 1168 O O . ALA A 1 81 ? 2.579 99.289 19.248 1.00 37.24 97 ALA A O 1
ATOM 1175 N N . PHE A 1 82 ? 1.733 98.800 17.202 1.00 34.33 98 PHE A N 1
ATOM 1176 C CA . PHE A 1 82 ? 0.563 99.651 17.331 1.00 34.18 98 PHE A CA 1
ATOM 1177 C C . PHE A 1 82 ? -0.647 98.959 16.718 1.00 37.00 98 PHE A C 1
ATOM 1178 O O . PHE A 1 82 ? -0.529 98.265 15.701 1.00 35.05 98 PHE A O 1
ATOM 1195 N N . TYR A 1 83 ? -1.821 99.208 17.297 1.00 40.70 99 TYR A N 1
ATOM 1196 C CA . TYR A 1 83 ? -3.088 98.843 16.681 1.00 37.55 99 TYR A CA 1
ATOM 1197 C C . TYR A 1 83 ? -3.860 100.136 16.437 1.00 38.21 99 TYR A C 1
ATOM 1198 O O . TYR A 1 83 ? -4.194 100.846 17.393 1.00 42.21 99 TYR A O 1
ATOM 1216 N N . TYR A 1 84 ? -4.093 100.465 15.168 1.00 45.73 100 TYR A N 1
ATOM 1217 C CA . TYR A 1 84 ? -4.610 101.780 14.797 1.00 47.64 100 TYR A CA 1
ATOM 1218 C C . TYR A 1 84 ? -5.372 101.689 13.480 1.00 40.29 100 TYR A C 1
ATOM 1219 O O . TYR A 1 84 ? -4.846 101.166 12.484 1.00 43.07 100 TYR A O 1
ATOM 1237 N N . GLU A 1 85 ? -6.600 102.211 13.481 1.00 47.63 101 GLU A N 1
ATOM 1238 C CA . GLU A 1 85 ? -7.458 102.198 12.289 1.00 57.23 101 GLU A CA 1
ATOM 1239 C C . GLU A 1 85 ? -7.474 100.824 11.624 1.00 50.48 101 GLU A C 1
ATOM 1240 O O . GLU A 1 85 ? -7.227 100.678 10.420 1.00 50.02 101 GLU A O 1
ATOM 1252 N N . ASN A 1 86 ? -7.742 99.801 12.438 1.00 49.29 102 ASN A N 1
ATOM 1253 C CA . ASN A 1 86 ? -7.868 98.404 11.972 1.00 49.67 102 ASN A CA 1
ATOM 1254 C C . ASN A 1 86 ? -6.618 97.889 11.282 1.00 56.62 102 ASN A C 1
ATOM 1255 O O . ASN A 1 86 ? -6.688 97.013 10.411 1.00 54.18 102 ASN A O 1
ATOM 1266 N N . ASN A 1 87 ? -5.456 98.396 11.666 1.00 46.88 103 ASN A N 1
ATOM 1267 C CA . ASN A 1 87 ? -4.198 97.828 11.205 1.00 39.82 103 ASN A CA 1
ATOM 1268 C C . ASN A 1 87 ? -3.303 97.547 12.402 1.00 38.68 103 ASN A C 1
ATOM 1269 O O . ASN A 1 87 ? -3.223 98.345 13.346 1.00 39.50 103 ASN A O 1
ATOM 1280 N N . LEU A 1 88 ? -2.674 96.394 12.380 1.00 39.51 104 LEU A N 1
ATOM 1281 C CA . LEU A 1 88 ? -1.630 96.046 13.339 1.00 43.57 104 LEU A CA 1
ATOM 1282 C C . LEU A 1 88 ? -0.280 96.383 12.714 1.00 37.63 104 LEU A C 1
ATOM 1283 O O . LEU A 1 88 ? 0.083 95.840 11.667 1.00 34.94 104 LEU A O 1
ATOM 1299 N N . TRP A 1 89 ? 0.432 97.313 13.334 1.00 33.40 105 TRP A N 1
ATOM 1300 C CA . TRP A 1 89 ? 1.762 97.700 12.910 1.00 32.70 105 TRP A CA 1
ATOM 1301 C C . TRP A 1 89 ? 2.762 96.993 13.813 1.00 34.28 105 TRP A C 1
ATOM 1302 O O . TRP A 1 89 ? 2.630 97.045 15.053 1.00 31.14 105 TRP A O 1
ATOM 1323 N N . ILE A 1 90 ? 3.741 96.342 13.194 1.00 31.48 106 ILE A N 1
ATOM 1324 C CA . ILE A 1 90 ? 4.845 95.706 13.892 1.00 29.28 106 ILE A CA 1
ATOM 1325 C C . ILE A 1 90 ? 6.132 96.310 13.363 1.00 30.32 106 ILE A C 1
ATOM 1326 O O . ILE A 1 90 ? 6.440 96.213 12.166 1.00 27.13 106 ILE A O 1
ATOM 1342 N N . LEU A 1 91 ? 6.855 96.980 14.246 1.00 30.75 107 LEU A N 1
ATOM 1343 C CA . LEU A 1 91 ? 8.103 97.642 13.905 1.00 27.93 107 LEU A CA 1
ATOM 1344 C C . LEU A 1 91 ? 9.221 96.752 14.407 1.00 28.00 107 LEU A C 1
ATOM 1345 O O . LEU A 1 91 ? 9.287 96.466 15.608 1.00 28.89 107 LEU A O 1
ATOM 1361 N N . ILE A 1 92 ? 10.070 96.289 13.464 1.00 28.22 108 ILE A N 1
ATOM 1362 C CA . ILE A 1 92 ? 11.052 95.260 13.704 1.00 27.26 108 ILE A CA 1
ATOM 1363 C C . ILE A 1 92 ? 12.421 95.768 13.303 1.00 28.44 108 ILE A C 1
ATOM 1364 O O . ILE A 1 92 ? 12.566 96.529 12.348 1.00 30.60 108 ILE A O 1
ATOM 1380 N N . GLU A 1 93 ? 13.430 95.317 14.038 1.00 28.45 109 GLU A N 1
ATOM 1381 C CA . GLU A 1 93 ? 14.822 95.701 13.792 1.00 32.93 109 GLU A CA 1
ATOM 1382 C C . GLU A 1 93 ? 15.195 95.562 12.322 1.00 33.12 109 GLU A C 1
ATOM 1383 O O . GLU A 1 93 ? 14.971 94.518 11.700 1.00 29.38 109 GLU A O 1
ATOM 1395 N N . PHE A 1 94 ? 15.798 96.619 11.770 1.00 30.44 110 PHE A N 1
ATOM 1396 C CA . PHE A 1 94 ? 16.166 96.640 10.362 1.00 29.31 110 PHE A CA 1
ATOM 1397 C C . PHE A 1 94 ? 17.586 96.100 10.160 1.00 31.12 110 PHE A C 1
ATOM 1398 O O . PHE A 1 94 ? 18.517 96.462 10.896 1.00 33.48 110 PHE A O 1
ATOM 1415 N N . CYS A 1 95 ? 17.753 95.277 9.126 1.00 32.05 111 CYS A N 1
ATOM 1416 C CA . CYS A 1 95 ? 19.045 94.732 8.736 1.00 30.35 111 CYS A CA 1
ATOM 1417 C C . CYS A 1 95 ? 19.366 95.222 7.333 1.00 32.42 111 CYS A C 1
ATOM 1418 O O . CYS A 1 95 ? 18.732 94.788 6.362 1.00 29.29 111 CYS A O 1
ATOM 1426 N N . ALA A 1 96 ? 20.321 96.151 7.224 1.00 34.64 112 ALA A N 1
ATOM 1427 C CA . ALA A 1 96 ? 20.492 96.862 5.962 1.00 38.22 112 ALA A CA 1
ATOM 1428 C C . ALA A 1 96 ? 21.130 96.008 4.869 1.00 37.41 112 ALA A C 1
ATOM 1429 O O . ALA A 1 96 ? 21.128 96.436 3.703 1.00 36.53 112 ALA A O 1
ATOM 1436 N N . GLY A 1 97 ? 21.700 94.849 5.213 1.00 32.59 113 GLY A N 1
ATOM 1437 C CA . GLY A 1 97 ? 22.294 93.989 4.203 1.00 31.66 113 GLY A CA 1
ATOM 1438 C C . GLY A 1 97 ? 21.270 93.221 3.358 1.00 29.50 113 GLY A C 1
ATOM 1439 O O . GLY A 1 97 ? 21.635 92.684 2.307 1.00 36.72 113 GLY A O 1
ATOM 1443 N N . GLY A 1 98 ? 20.042 93.170 3.784 1.00 32.92 114 GLY A N 1
ATOM 1444 C CA . GLY A 1 98 ? 18.997 92.537 3.010 1.00 33.58 114 GLY A CA 1
ATOM 1445 C C . GLY A 1 98 ? 18.988 91.031 3.186 1.00 31.58 114 GLY A C 1
ATOM 1446 O O . GLY A 1 98 ? 19.805 90.434 3.877 1.00 31.40 114 GLY A O 1
ATOM 1450 N N . ALA A 1 99 ? 18.041 90.417 2.525 1.00 26.37 115 ALA A N 1
ATOM 1451 C CA . ALA A 1 99 ? 17.846 88.985 2.676 1.00 23.84 115 ALA A CA 1
ATOM 1452 C C . ALA A 1 99 ? 18.838 88.226 1.817 1.00 23.37 115 ALA A C 1
ATOM 1453 O O . ALA A 1 99 ? 19.300 88.704 0.778 1.00 25.18 115 ALA A O 1
ATOM 1460 N N . VAL A 1 100 ? 19.181 87.027 2.282 1.00 24.52 116 VAL A N 1
ATOM 1461 C CA . VAL A 1 100 ? 20.240 86.251 1.623 1.00 24.41 116 VAL A CA 1
ATOM 1462 C C . VAL A 1 100 ? 19.805 85.856 0.217 1.00 25.01 116 VAL A C 1
ATOM 1463 O O . VAL A 1 100 ? 20.589 85.911 -0.731 1.00 25.18 116 VAL A O 1
ATOM 1476 N N . ASP A 1 101 ? 18.538 85.466 0.032 1.00 24.61 117 ASP A N 1
ATOM 1477 C CA . ASP A 1 101 ? 18.150 85.085 -1.332 1.00 25.04 117 ASP A CA 1
ATOM 1478 C C . ASP A 1 101 ? 18.193 86.256 -2.285 1.00 25.29 117 ASP A C 1
ATOM 1479 O O . ASP A 1 101 ? 18.547 86.076 -3.444 1.00 27.84 117 ASP A O 1
ATOM 1488 N N . ALA A 1 102 ? 17.876 87.454 -1.809 1.00 26.23 118 ALA A N 1
ATOM 1489 C CA . ALA A 1 102 ? 17.947 88.637 -2.654 1.00 26.13 118 ALA A CA 1
ATOM 1490 C C . ALA A 1 102 ? 19.383 88.928 -3.063 1.00 32.19 118 ALA A C 1
ATOM 1491 O O . ALA A 1 102 ? 19.634 89.343 -4.179 1.00 33.70 118 ALA A O 1
ATOM 1498 N N . VAL A 1 103 ? 20.338 88.682 -2.169 1.00 34.90 119 VAL A N 1
ATOM 1499 C CA . VAL A 1 103 ? 21.739 88.883 -2.501 1.00 32.40 119 VAL A CA 1
ATOM 1500 C C . VAL A 1 103 ? 22.165 87.930 -3.605 1.00 31.82 119 VAL A C 1
ATOM 1501 O O . VAL A 1 103 ? 22.753 88.343 -4.595 1.00 35.17 119 VAL A O 1
ATOM 1514 N N . MET A 1 104 ? 21.829 86.641 -3.478 1.00 28.54 120 MET A N 1
ATOM 1515 C CA . MET A 1 104 ? 22.186 85.686 -4.518 1.00 28.75 120 MET A CA 1
ATOM 1516 C C . MET A 1 104 ? 21.553 86.037 -5.856 1.00 30.85 120 MET A C 1
ATOM 1517 O O . MET A 1 104 ? 22.184 85.878 -6.915 1.00 34.77 120 MET A O 1
ATOM 1531 N N . LEU A 1 105 ? 20.314 86.535 -5.841 1.00 34.87 121 LEU A N 1
ATOM 1532 C CA . LEU A 1 105 ? 19.684 86.944 -7.101 1.00 35.61 121 LEU A CA 1
ATOM 1533 C C . LEU A 1 105 ? 20.318 88.203 -7.661 1.00 30.71 121 LEU A C 1
ATOM 1534 O O . LEU A 1 105 ? 20.585 88.283 -8.864 1.00 42.34 121 LEU A O 1
ATOM 1550 N N . GLU A 1 106 ? 20.653 89.163 -6.805 1.00 37.89 122 GLU A N 1
ATOM 1551 C CA . GLU A 1 106 ? 21.306 90.376 -7.290 1.00 42.14 122 GLU A CA 1
ATOM 1552 C C . GLU A 1 106 ? 22.667 90.065 -7.920 1.00 50.08 122 GLU A C 1
ATOM 1553 O O . GLU A 1 106 ? 23.017 90.609 -8.979 1.00 51.37 122 GLU A O 1
ATOM 1562 N N . LEU A 1 107 ? 23.457 89.196 -7.286 1.00 45.26 123 LEU A N 1
ATOM 1563 C CA . LEU A 1 107 ? 24.770 88.840 -7.812 1.00 44.43 123 LEU A CA 1
ATOM 1564 C C . LEU A 1 107 ? 24.705 87.719 -8.832 1.00 40.49 123 LEU A C 1
ATOM 1565 O O . LEU A 1 107 ? 25.716 87.440 -9.503 1.00 46.37 123 LEU A O 1
ATOM 1581 N N . GLU A 1 108 ? 23.548 87.066 -8.959 1.00 42.06 124 GLU A N 1
ATOM 1582 C CA . GLU A 1 108 ? 23.356 85.952 -9.884 1.00 42.53 124 GLU A CA 1
ATOM 1583 C C . GLU A 1 108 ? 24.360 84.823 -9.632 1.00 42.61 124 GLU A C 1
ATOM 1584 O O . GLU A 1 108 ? 24.876 84.210 -10.557 1.00 42.50 124 GLU A O 1
ATOM 1596 N N . ARG A 1 109 ? 24.625 84.531 -8.361 1.00 35.05 125 ARG A N 1
ATOM 1597 C CA . ARG A 1 109 ? 25.454 83.388 -8.021 1.00 35.70 125 ARG A CA 1
ATOM 1598 C C . ARG A 1 109 ? 25.154 82.960 -6.595 1.00 29.38 125 ARG A C 1
ATOM 1599 O O . ARG A 1 109 ? 24.657 83.747 -5.783 1.00 30.80 125 ARG A O 1
ATOM 1611 N N . PRO A 1 110 ? 25.413 81.718 -6.261 1.00 28.73 126 PRO A N 1
ATOM 1612 C CA . PRO A 1 110 ? 25.170 81.255 -4.889 1.00 26.96 126 PRO A CA 1
ATOM 1613 C C . PRO A 1 110 ? 26.298 81.715 -3.963 1.00 27.07 126 PRO A C 1
ATOM 1614 O O . PRO A 1 110 ? 27.312 82.279 -4.415 1.00 28.58 126 PRO A O 1
ATOM 1625 N N . LEU A 1 111 ? 26.119 81.419 -2.682 1.00 25.72 127 LEU A N 1
ATOM 1626 C CA . LEU A 1 111 ? 27.178 81.653 -1.706 1.00 25.93 127 LEU A CA 1
ATOM 1627 C C . LEU A 1 111 ? 28.274 80.605 -1.870 1.00 26.75 127 LEU A C 1
ATOM 1628 O O . LEU A 1 111 ? 28.044 79.480 -2.341 1.00 28.01 127 LEU A O 1
ATOM 1644 N N . THR A 1 112 ? 29.502 80.988 -1.525 1.00 27.84 128 THR A N 1
ATOM 1645 C CA . THR A 1 112 ? 30.565 80.004 -1.404 1.00 28.62 128 THR A CA 1
ATOM 1646 C C . THR A 1 112 ? 30.444 79.211 -0.107 1.00 27.51 128 THR A C 1
ATOM 1647 O O . THR A 1 112 ? 29.746 79.570 0.823 1.00 26.34 128 THR A O 1
ATOM 1658 N N . GLU A 1 113 ? 31.160 78.100 -0.026 1.00 28.09 129 GLU A N 1
ATOM 1659 C CA . GLU A 1 113 ? 31.070 77.305 1.203 1.00 27.31 129 GLU A CA 1
ATOM 1660 C C . GLU A 1 113 ? 31.527 78.116 2.421 1.00 27.80 129 GLU A C 1
ATOM 1661 O O . GLU A 1 113 ? 30.957 77.975 3.499 1.00 27.45 129 GLU A O 1
ATOM 1673 N N . SER A 1 114 ? 32.599 78.914 2.291 1.00 31.40 130 SER A N 1
ATOM 1674 C CA . SER A 1 114 ? 33.023 79.690 3.452 1.00 29.24 130 SER A CA 1
ATOM 1675 C C . SER A 1 114 ? 31.935 80.649 3.913 1.00 30.93 130 SER A C 1
ATOM 1676 O O . SER A 1 114 ? 31.758 80.884 5.117 1.00 28.01 130 SER A O 1
ATOM 1684 N N . GLN A 1 115 ? 31.182 81.195 2.974 1.00 30.66 131 GLN A N 1
ATOM 1685 C CA . GLN A 1 115 ? 30.061 82.079 3.324 1.00 28.15 131 GLN A CA 1
ATOM 1686 C C . GLN A 1 115 ? 28.911 81.305 3.943 1.00 27.58 131 GLN A C 1
ATOM 1687 O O . GLN A 1 115 ? 28.342 81.720 4.949 1.00 26.54 131 GLN A O 1
ATOM 1701 N N . ILE A 1 116 ? 28.591 80.150 3.371 1.00 24.86 132 ILE A N 1
ATOM 1702 C CA . ILE A 1 116 ? 27.543 79.310 3.915 1.00 23.01 132 ILE A CA 1
ATOM 1703 C C . ILE A 1 116 ? 27.862 78.892 5.343 1.00 28.60 132 ILE A C 1
ATOM 1704 O O . ILE A 1 116 ? 26.963 78.813 6.200 1.00 23.55 132 ILE A O 1
ATOM 1720 N N . GLN A 1 117 ? 29.136 78.584 5.617 1.00 25.37 133 GLN A N 1
ATOM 1721 C CA . GLN A 1 117 ? 29.521 78.152 6.940 1.00 24.81 133 GLN A CA 1
ATOM 1722 C C . GLN A 1 117 ? 29.202 79.212 7.975 1.00 28.78 133 GLN A C 1
ATOM 1723 O O . GLN A 1 117 ? 28.738 78.892 9.057 1.00 27.51 133 GLN A O 1
ATOM 1737 N N . VAL A 1 118 ? 29.471 80.484 7.670 1.00 26.70 134 VAL A N 1
ATOM 1738 C CA . VAL A 1 118 ? 29.140 81.545 8.618 1.00 28.20 134 VAL A CA 1
ATOM 1739 C C . VAL A 1 118 ? 27.628 81.633 8.825 1.00 27.50 134 VAL A C 1
ATOM 1740 O O . VAL A 1 118 ? 27.131 81.711 9.963 1.00 28.27 134 VAL A O 1
ATOM 1753 N N . VAL A 1 119 ? 26.876 81.671 7.731 1.00 23.45 135 VAL A N 1
ATOM 1754 C CA . VAL A 1 119 ? 25.423 81.788 7.835 1.00 24.37 135 VAL A CA 1
ATOM 1755 C C . VAL A 1 119 ? 24.854 80.621 8.618 1.00 26.18 135 VAL A C 1
ATOM 1756 O O . VAL A 1 119 ? 23.985 80.803 9.492 1.00 26.88 135 VAL A O 1
ATOM 1769 N N . CYS A 1 120 ? 25.369 79.409 8.350 1.00 24.17 136 CYS A N 1
ATOM 1770 C CA . CYS A 1 120 ? 24.906 78.205 9.021 1.00 22.78 136 CYS A CA 1
ATOM 1771 C C . CYS A 1 120 ? 25.156 78.277 10.519 1.00 25.60 136 CYS A C 1
ATOM 1772 O O . CYS A 1 120 ? 24.262 77.974 11.315 1.00 25.46 136 CYS A O 1
ATOM 1780 N N . LYS A 1 121 ? 26.395 78.616 10.920 1.00 24.91 137 LYS A N 1
ATOM 1781 C CA . LYS A 1 121 ? 26.709 78.724 12.350 1.00 26.14 137 LYS A CA 1
ATOM 1782 C C . LYS A 1 121 ? 25.760 79.711 13.042 1.00 24.22 137 LYS A C 1
ATOM 1783 O O . LYS A 1 121 ? 25.206 79.415 14.109 1.00 25.42 137 LYS A O 1
ATOM 1802 N N . GLN A 1 122 ? 25.616 80.910 12.484 1.00 26.06 138 GLN A N 1
ATOM 1803 C CA . GLN A 1 122 ? 24.860 81.941 13.183 1.00 22.54 138 GLN A CA 1
ATOM 1804 C C . GLN A 1 122 ? 23.379 81.590 13.165 1.00 26.26 138 GLN A C 1
ATOM 1805 O O . GLN A 1 122 ? 22.657 81.862 14.133 1.00 25.16 138 GLN A O 1
ATOM 1819 N N . THR A 1 123 ? 22.905 81.020 12.068 1.00 24.1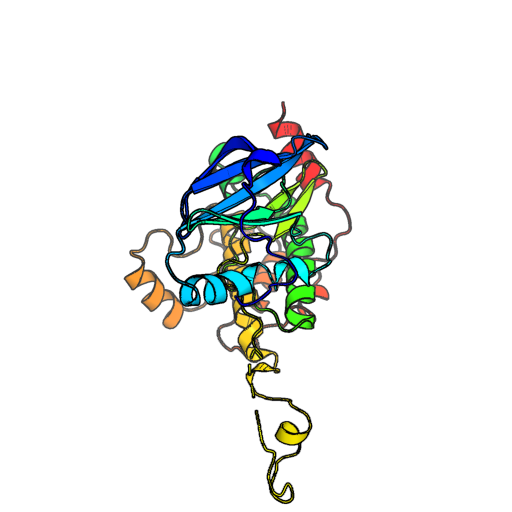2 139 THR A N 1
ATOM 1820 C CA . THR A 1 123 ? 21.486 80.613 12.014 1.00 23.88 139 THR A CA 1
ATOM 1821 C C . THR A 1 123 ? 21.221 79.492 13.009 1.00 25.38 139 THR A C 1
ATOM 1822 O O . THR A 1 123 ? 20.184 79.448 13.715 1.00 24.08 139 THR A O 1
ATOM 1833 N N . LEU A 1 124 ? 22.153 78.546 13.097 1.00 23.95 140 LEU A N 1
ATOM 1834 C CA . LEU A 1 124 ? 22.036 77.495 14.074 1.00 20.90 140 LEU A CA 1
ATOM 1835 C C . LEU A 1 124 ? 22.026 78.038 15.486 1.00 26.58 140 LEU A C 1
ATOM 1836 O O . LEU A 1 124 ? 21.331 77.501 16.351 1.00 25.25 140 LEU A O 1
ATOM 1852 N N . ASP A 1 125 ? 22.843 79.052 15.768 1.00 25.01 141 ASP A N 1
ATOM 1853 C CA . ASP A 1 125 ? 22.838 79.656 17.093 1.00 23.32 141 ASP A CA 1
ATOM 1854 C C . ASP A 1 125 ? 21.439 80.205 17.380 1.00 26.25 141 ASP A C 1
ATOM 1855 O O . ASP A 1 125 ? 20.922 80.045 18.494 1.00 26.30 141 ASP A O 1
ATOM 1864 N N . ALA A 1 126 ? 20.834 80.878 16.392 1.00 25.30 142 ALA A N 1
ATOM 1865 C CA . ALA A 1 126 ? 19.502 81.435 16.573 1.00 23.67 142 ALA A CA 1
ATOM 1866 C C . ALA A 1 126 ? 18.463 80.333 16.775 1.00 26.39 142 ALA A C 1
ATOM 1867 O O . ALA A 1 126 ? 17.628 80.411 17.673 1.00 24.72 142 ALA A O 1
ATOM 1874 N N . LEU A 1 127 ? 18.500 79.309 15.941 1.00 23.08 143 LEU A N 1
ATOM 1875 C CA . LEU A 1 127 ? 17.537 78.216 16.041 1.00 23.82 143 LEU A CA 1
ATOM 1876 C C . LEU A 1 127 ? 17.666 77.489 17.363 1.00 27.86 143 LEU A C 1
ATOM 1877 O O . LEU A 1 127 ? 16.666 77.111 17.986 1.00 24.94 143 LEU A O 1
ATOM 1893 N N . ASN A 1 128 ? 18.903 77.247 17.805 1.00 26.20 144 ASN A N 1
ATOM 1894 C CA . ASN A 1 128 ? 19.095 76.579 19.089 1.00 23.89 144 ASN A CA 1
ATOM 1895 C C . ASN A 1 128 ? 18.472 77.386 20.220 1.00 26.82 144 ASN A C 1
ATOM 1896 O O . ASN A 1 128 ? 17.876 76.823 21.134 1.00 26.77 144 ASN A O 1
ATOM 1907 N N . TYR A 1 129 ? 18.646 78.708 20.200 1.00 24.43 145 TYR A N 1
ATOM 1908 C CA . TYR A 1 129 ? 18.009 79.551 21.215 1.00 27.69 145 TYR A CA 1
ATOM 1909 C C . TYR A 1 129 ? 16.476 79.410 21.162 1.00 24.87 145 TYR A C 1
ATOM 1910 O O . TYR A 1 129 ? 15.812 79.306 22.204 1.00 26.26 145 TYR A O 1
ATOM 1928 N N . LEU A 1 130 ? 15.907 79.461 19.966 1.00 25.30 146 LEU A N 1
ATOM 1929 C CA . LEU A 1 130 ? 14.457 79.294 19.832 1.00 23.29 146 LEU A CA 1
ATOM 1930 C C . LEU A 1 130 ? 13.998 77.966 20.416 1.00 25.41 146 LEU A C 1
ATOM 1931 O O . LEU A 1 130 ? 13.055 77.910 21.221 1.00 25.20 146 LEU A O 1
ATOM 1947 N N . HIS A 1 131 ? 14.672 76.871 20.034 1.00 24.26 147 HIS A N 1
ATOM 1948 C CA . HIS A 1 131 ? 14.227 75.572 20.504 1.00 26.86 147 HIS A CA 1
ATOM 1949 C C . HIS A 1 131 ? 14.398 75.445 22.009 1.00 28.66 147 HIS A C 1
ATOM 1950 O O . HIS A 1 131 ? 13.530 74.887 22.699 1.00 28.25 147 HIS A O 1
ATOM 1964 N N . ASP A 1 132 ? 15.480 76.022 22.555 1.00 27.40 148 ASP A N 1
ATOM 1965 C CA . ASP A 1 132 ? 15.657 76.002 23.987 1.00 29.33 148 ASP A CA 1
ATOM 1966 C C . ASP A 1 132 ? 14.485 76.697 24.675 1.00 30.00 148 ASP A C 1
ATOM 1967 O O . ASP A 1 132 ? 14.156 76.365 25.799 1.00 31.82 148 ASP A O 1
ATOM 1976 N N . ASN A 1 133 ? 13.890 77.685 24.023 1.00 28.76 149 ASN A N 1
ATOM 1977 C CA . ASN A 1 133 ? 12.749 78.403 24.560 1.00 31.18 149 ASN A CA 1
ATOM 1978 C C . ASN A 1 133 ? 11.423 77.890 23.984 1.00 33.49 149 ASN A C 1
ATOM 1979 O O . ASN A 1 133 ? 10.393 78.576 24.098 1.00 31.74 149 ASN A O 1
ATOM 1990 N N . LYS A 1 134 ? 11.427 76.665 23.418 1.00 28.96 150 LYS A N 1
ATOM 1991 C CA . LYS A 1 134 ? 10.204 76.006 22.960 1.00 28.70 150 LYS A CA 1
ATOM 1992 C C . LYS A 1 134 ? 9.470 76.832 21.902 1.00 27.28 150 LYS A C 1
ATOM 1993 O O . LYS A 1 134 ? 8.236 76.830 21.813 1.00 27.71 150 LYS A O 1
ATOM 2012 N N . ILE A 1 135 ? 10.228 77.487 21.061 1.00 26.56 151 ILE A N 1
ATOM 2013 C CA . ILE A 1 135 ? 9.720 78.183 19.876 1.00 24.49 151 ILE A CA 1
ATOM 2014 C C . ILE A 1 135 ? 10.161 77.428 18.631 1.00 27.80 151 ILE A C 1
ATOM 2015 O O . ILE A 1 135 ? 11.313 77.002 18.520 1.00 24.37 151 ILE A O 1
ATOM 2031 N N . ILE A 1 136 ? 9.250 77.288 17.681 1.00 24.24 152 ILE A N 1
ATOM 2032 C CA . ILE A 1 136 ? 9.552 76.748 16.355 1.00 21.94 152 ILE A CA 1
ATOM 2033 C C . ILE A 1 136 ? 9.374 77.849 15.329 1.00 23.53 152 ILE A C 1
ATOM 2034 O O . ILE A 1 136 ? 8.332 78.533 15.333 1.00 23.99 152 ILE A O 1
ATOM 2050 N N . HIS A 1 137 ? 10.428 78.092 14.522 1.00 21.66 153 HIS A N 1
ATOM 2051 C CA . HIS A 1 137 ? 10.339 79.184 13.562 1.00 21.43 153 HIS A CA 1
ATOM 2052 C C . HIS A 1 137 ? 9.285 78.929 12.493 1.00 23.53 153 HIS A C 1
ATOM 2053 O O . HIS A 1 137 ? 8.429 79.798 12.232 1.00 21.77 153 HIS A O 1
ATOM 2067 N N . ARG A 1 138 ? 9.325 77.745 11.871 1.00 20.68 154 ARG A N 1
ATOM 2068 C CA . ARG A 1 138 ? 8.369 77.176 10.957 1.00 21.99 154 ARG A CA 1
ATOM 2069 C C . ARG A 1 138 ? 8.437 77.785 9.554 1.00 25.46 154 ARG A C 1
ATOM 2070 O O . ARG A 1 138 ? 7.677 77.334 8.704 1.00 27.14 154 ARG A O 1
ATOM 2091 N N . ASP A 1 139 ? 9.351 78.713 9.267 1.00 24.33 155 ASP A N 1
ATOM 2092 C CA . ASP A 1 139 ? 9.455 79.221 7.908 1.00 23.39 155 ASP A CA 1
ATOM 2093 C C . ASP A 1 139 ? 10.898 79.567 7.579 1.00 23.45 155 ASP A C 1
ATOM 2094 O O . ASP A 1 139 ? 11.199 80.627 7.011 1.00 25.59 155 ASP A O 1
ATOM 2103 N N . LEU A 1 140 ? 11.817 78.687 7.951 1.00 22.33 156 LEU A N 1
ATOM 2104 C CA . LEU A 1 140 ? 13.217 78.959 7.668 1.00 20.20 156 LEU A CA 1
ATOM 2105 C C . LEU A 1 140 ? 13.469 78.765 6.189 1.00 21.65 156 LEU A C 1
ATOM 2106 O O . LEU A 1 140 ? 13.089 77.753 5.609 1.00 25.56 156 LEU A O 1
ATOM 2122 N N . LYS A 1 141 ? 14.210 79.715 5.597 1.00 19.82 157 LYS A N 1
ATOM 2123 C CA . LYS A 1 141 ? 14.558 79.746 4.182 1.00 20.84 157 LYS A CA 1
ATOM 2124 C C . LYS A 1 141 ? 15.515 80.924 4.063 1.00 18.29 157 LYS A C 1
ATOM 2125 O O . LYS A 1 141 ? 15.559 81.757 4.963 1.00 20.84 157 LYS A O 1
ATOM 2144 N N . ALA A 1 142 ? 16.256 80.991 2.941 1.00 21.12 158 ALA A N 1
ATOM 2145 C CA . ALA A 1 142 ? 17.266 82.038 2.787 1.00 23.00 158 ALA A CA 1
ATOM 2146 C C . ALA A 1 142 ? 16.595 83.408 2.718 1.00 22.46 158 ALA A C 1
ATOM 2147 O O . ALA A 1 142 ? 17.190 84.402 3.104 1.00 23.07 158 ALA A O 1
ATOM 2154 N N . GLY A 1 143 ? 15.333 83.467 2.292 1.00 21.84 159 GLY A N 1
ATOM 2155 C CA . GLY A 1 143 ? 14.566 84.709 2.289 1.00 23.57 159 GLY A CA 1
ATOM 2156 C C . GLY A 1 143 ? 14.270 85.300 3.658 1.00 24.01 159 GLY A C 1
ATOM 2157 O O . GLY A 1 143 ? 13.901 86.482 3.737 1.00 23.63 159 GLY A O 1
ATOM 2161 N N . ASN A 1 144 ? 14.383 84.510 4.709 1.00 22.07 160 ASN A N 1
ATOM 2162 C CA . ASN A 1 144 ? 14.136 84.898 6.093 1.00 19.30 160 ASN A CA 1
ATOM 2163 C C . ASN A 1 144 ? 15.400 85.018 6.904 1.00 19.01 160 ASN A C 1
ATOM 2164 O O . ASN A 1 144 ? 15.349 85.137 8.138 1.00 25.44 160 ASN A O 1
ATOM 2175 N N . ILE A 1 145 ? 16.549 85.003 6.238 1.00 20.77 161 ILE A N 1
ATOM 2176 C CA . ILE A 1 145 ? 17.837 85.287 6.864 1.00 22.39 161 ILE A CA 1
ATOM 2177 C C . ILE A 1 145 ? 18.333 86.606 6.303 1.00 21.57 161 ILE A C 1
ATOM 2178 O O . ILE A 1 145 ? 18.413 86.765 5.080 1.00 24.96 161 ILE A O 1
ATOM 2194 N N . LEU A 1 146 ? 18.670 87.531 7.194 1.00 23.70 162 LEU A N 1
ATOM 2195 C CA . LEU A 1 146 ? 19.075 88.895 6.849 1.00 23.62 162 LEU A CA 1
ATOM 2196 C C . LEU A 1 146 ? 20.531 89.134 7.193 1.00 22.95 162 LEU A C 1
ATOM 2197 O O . LEU A 1 146 ? 20.988 88.718 8.260 1.00 27.86 162 LEU A O 1
ATOM 2213 N N . PHE A 1 147 ? 21.228 89.845 6.317 1.00 27.73 163 PHE A N 1
ATOM 2214 C CA . PHE A 1 147 ? 22.608 90.292 6.546 1.00 28.11 163 PHE A CA 1
ATOM 2215 C C . PHE A 1 147 ? 22.612 91.618 7.302 1.00 31.30 163 PHE A C 1
ATOM 2216 O O . PHE A 1 147 ? 21.874 92.527 6.944 1.00 31.27 163 PHE A O 1
ATOM 2233 N N . THR A 1 148 ? 23.487 91.744 8.290 1.00 29.44 164 THR A N 1
ATOM 2234 C CA . THR A 1 148 ? 23.796 93.056 8.841 1.00 31.77 164 THR A CA 1
ATOM 2235 C C . THR A 1 148 ? 24.974 93.672 8.095 1.00 36.69 164 THR A C 1
ATOM 2236 O O . THR A 1 148 ? 25.748 92.988 7.426 1.00 37.66 164 THR A O 1
ATOM 2247 N N . LEU A 1 149 ? 25.146 94.984 8.270 1.00 33.29 165 LEU A N 1
ATOM 2248 C CA . LEU A 1 149 ? 26.260 95.659 7.614 1.00 39.03 165 LEU A CA 1
ATOM 2249 C C . LEU A 1 149 ? 27.602 95.252 8.200 1.00 38.46 165 LEU A C 1
ATOM 2250 O O . LEU A 1 149 ? 28.650 95.490 7.566 1.00 45.01 165 LEU A O 1
ATOM 2266 N N . ASP A 1 150 ? 27.603 94.666 9.393 1.00 42.66 166 ASP A N 1
ATOM 2267 C CA . ASP A 1 150 ? 28.831 94.202 10.039 1.00 50.46 166 ASP A CA 1
ATOM 2268 C C . ASP A 1 150 ? 29.205 92.780 9.638 1.00 41.66 166 ASP A C 1
ATOM 2269 O O . ASP A 1 150 ? 30.245 92.286 10.077 1.00 41.03 166 ASP A O 1
ATOM 2278 N N . GLY A 1 151 ? 28.390 92.126 8.822 1.00 39.11 167 GLY A N 1
ATOM 2279 C CA . GLY A 1 151 ? 28.711 90.802 8.337 1.00 40.69 167 GLY A CA 1
ATOM 2280 C C . GLY A 1 151 ? 28.125 89.672 9.150 1.00 35.48 167 GLY A C 1
ATOM 2281 O O . GLY A 1 151 ? 28.566 88.528 9.009 1.00 35.51 167 GLY A O 1
ATOM 2285 N N . ASP A 1 152 ? 27.149 89.948 9.996 1.00 33.40 168 ASP A N 1
ATOM 2286 C CA . ASP A 1 152 ? 26.405 88.918 10.703 1.00 28.43 168 ASP A CA 1
ATOM 2287 C C . ASP A 1 152 ? 25.061 88.694 10.016 1.00 28.20 168 ASP A C 1
ATOM 2288 O O . ASP A 1 152 ? 24.704 89.362 9.048 1.00 30.72 168 ASP A O 1
ATOM 2297 N N . ILE A 1 153 ? 24.315 87.755 10.530 1.00 27.03 169 ILE A N 1
ATOM 2298 C CA . ILE A 1 153 ? 22.952 87.530 10.067 1.00 26.15 169 ILE A CA 1
ATOM 2299 C C . ILE A 1 153 ? 21.994 87.639 11.251 1.00 25.06 169 ILE A C 1
ATOM 2300 O O . ILE A 1 153 ? 22.373 87.506 12.438 1.00 28.53 169 ILE A O 1
ATOM 2316 N N . LYS A 1 154 ? 20.745 87.902 10.909 1.00 25.19 170 LYS A N 1
ATOM 2317 C CA . LYS A 1 154 ? 19.641 87.748 11.824 1.00 22.87 170 LYS A CA 1
ATOM 2318 C C . LYS A 1 154 ? 18.530 86.936 11.160 1.00 24.19 170 LYS A C 1
ATOM 2319 O O . LYS A 1 154 ? 18.239 87.079 9.974 1.00 25.07 170 LYS A O 1
ATOM 2338 N N . LEU A 1 155 ? 17.902 86.087 11.944 1.00 23.06 171 LEU A N 1
ATOM 2339 C CA . LEU A 1 155 ? 16.712 85.349 11.542 1.00 20.67 171 LEU A CA 1
ATOM 2340 C C . LEU A 1 155 ? 15.522 86.297 11.679 1.00 22.87 171 LEU A C 1
ATOM 2341 O O . LEU A 1 155 ? 15.381 86.960 12.699 1.00 24.64 171 LEU A O 1
ATOM 2357 N N . ALA A 1 156 ? 14.660 86.293 10.660 1.00 21.36 172 ALA A N 1
ATOM 2358 C CA . ALA A 1 156 ? 13.500 87.159 10.590 1.00 21.60 172 ALA A CA 1
ATOM 2359 C C . ALA A 1 156 ? 12.257 86.409 10.207 1.00 25.33 172 ALA A C 1
ATOM 2360 O O . ALA A 1 156 ? 12.255 85.198 9.997 1.00 24.72 172 ALA A O 1
ATOM 2367 N N . ASP A 1 157 ? 11.173 87.187 10.101 1.00 25.57 173 ASP A N 1
ATOM 2368 C CA . ASP A 1 157 ? 9.807 86.780 9.809 1.00 29.56 173 ASP A CA 1
ATOM 2369 C C . ASP A 1 157 ? 9.304 85.615 10.642 1.00 23.81 173 ASP A C 1
ATOM 2370 O O . ASP A 1 157 ? 9.223 84.449 10.168 1.00 22.67 173 ASP A O 1
ATOM 2379 N N . PHE A 1 158 ? 8.875 85.949 11.870 1.00 25.51 174 PHE A N 1
ATOM 2380 C CA . PHE A 1 158 ? 8.251 85.021 12.789 1.00 24.01 174 PHE A CA 1
ATOM 2381 C C . PHE A 1 158 ? 6.754 84.967 12.605 1.00 24.32 174 PHE A C 1
ATOM 2382 O O . PHE A 1 158 ? 6.036 84.615 13.528 1.00 24.66 174 PHE A O 1
ATOM 2399 N N . GLY A 1 159 ? 6.275 85.291 11.405 1.00 22.97 175 GLY A N 1
ATOM 2400 C CA . GLY A 1 159 ? 4.851 85.413 11.189 1.00 26.00 175 GLY A CA 1
ATOM 2401 C C . GLY A 1 159 ? 4.072 84.138 11.356 1.00 25.71 175 GLY A C 1
ATOM 2402 O O . GLY A 1 159 ? 2.871 84.194 11.656 1.00 26.23 175 GLY A O 1
ATOM 2406 N N . VAL A 1 160 ? 4.718 82.977 11.171 1.00 24.20 176 VAL A N 1
ATOM 2407 C CA . VAL A 1 160 ? 4.024 81.715 11.387 1.00 26.39 176 VAL A CA 1
ATOM 2408 C C . VAL A 1 160 ? 4.707 80.873 12.462 1.00 25.16 176 VAL A C 1
ATOM 2409 O O . VAL A 1 160 ? 4.365 79.664 12.635 1.00 25.24 176 VAL A O 1
ATOM 2422 N N . SER A 1 161 ? 5.603 81.488 13.220 1.00 26.72 177 SER A N 1
ATOM 2423 C CA . SER A 1 161 ? 6.265 80.799 14.327 1.00 27.03 177 SER A CA 1
ATOM 2424 C C . SER A 1 161 ? 5.280 80.535 15.469 1.00 29.99 177 SER A C 1
ATOM 2425 O O . SER A 1 161 ? 4.201 81.148 15.588 1.00 28.80 177 SER A O 1
ATOM 2433 N N . ALA A 1 162 ? 5.636 79.551 16.300 1.00 30.39 178 ALA A N 1
ATOM 2434 C CA . ALA A 1 162 ? 4.745 79.090 17.355 1.00 35.10 178 ALA A CA 1
ATOM 2435 C C . ALA A 1 162 ? 5.545 78.819 18.617 1.00 28.87 178 ALA A C 1
ATOM 2436 O O . ALA A 1 162 ? 6.710 78.373 18.545 1.00 25.66 178 ALA A O 1
ATOM 2443 N N . LYS A 1 163 ? 4.956 79.201 19.738 1.00 29.62 179 LYS A N 1
ATOM 2444 C CA . LYS A 1 163 ? 5.322 78.688 21.060 1.00 35.30 179 LYS A CA 1
ATOM 2445 C C . LYS A 1 163 ? 4.641 77.335 21.137 1.00 31.12 179 LYS A C 1
ATOM 2446 O O . LYS A 1 163 ? 3.420 77.227 21.366 1.00 31.90 179 LYS A O 1
ATOM 2453 N N . ASN A 1 164 ? 5.427 76.281 20.934 1.00 31.14 180 ASN A N 1
ATOM 2454 C CA . ASN A 1 164 ? 4.835 74.980 20.637 1.00 31.12 180 ASN A CA 1
ATOM 2455 C C . ASN A 1 164 ? 4.040 74.401 21.782 1.00 38.72 180 ASN A C 1
ATOM 2456 O O . ASN A 1 164 ? 3.168 73.549 21.553 1.00 42.94 180 ASN A O 1
ATOM 2467 N N . THR A 1 165 ? 4.305 74.819 23.014 1.00 39.16 181 THR A N 1
ATOM 2468 C CA . THR A 1 165 ? 3.543 74.299 24.149 1.00 45.42 181 THR A CA 1
ATOM 2469 C C . THR A 1 165 ? 2.284 75.108 24.448 1.00 48.31 181 THR A C 1
ATOM 2470 O O . THR A 1 165 ? 1.517 74.729 25.346 1.00 51.78 181 THR A O 1
ATOM 2481 N N . ARG A 1 166 ? 2.053 76.195 23.718 1.00 46.47 182 ARG A N 1
ATOM 2482 C CA . ARG A 1 166 ? 0.890 77.051 23.964 1.00 50.13 182 ARG A CA 1
ATOM 2483 C C . ARG A 1 166 ? -0.279 76.621 23.084 1.00 63.26 182 ARG A C 1
ATOM 2484 O O . ARG A 1 166 ? -1.013 75.695 23.432 1.00 73.47 182 ARG A O 1
ATOM 2488 N N . SER A 1 173 ? -9.773 74.548 34.134 1.00 43.12 189 SER A N 1
ATOM 2489 C CA . SER A 1 173 ? -8.939 75.271 35.104 1.00 50.63 189 SER A CA 1
ATOM 2490 C C . SER A 1 173 ? -8.726 74.387 36.346 1.00 56.87 189 SER A C 1
ATOM 2491 O O . SER A 1 173 ? -7.712 74.490 37.032 1.00 54.19 189 SER A O 1
ATOM 2494 N N . PHE A 1 174 ? -9.697 73.528 36.646 1.00 54.13 190 PHE A N 1
ATOM 2495 C CA . PHE A 1 174 ? -9.541 72.630 37.773 1.00 55.47 190 PHE A CA 1
ATOM 2496 C C . PHE A 1 174 ? -8.528 71.536 37.423 1.00 56.44 190 PHE A C 1
ATOM 2497 O O . PHE A 1 174 ? -8.194 71.292 36.250 1.00 57.15 190 PHE A O 1
ATOM 2501 N N . ILE A 1 175 ? -7.993 70.903 38.461 1.00 50.70 191 ILE A N 1
ATOM 2502 C CA . ILE A 1 175 ? -7.001 69.842 38.276 1.00 53.15 191 ILE A CA 1
ATOM 2503 C C . ILE A 1 175 ? -7.611 68.458 38.450 1.00 66.26 191 ILE A C 1
ATOM 2504 O O . ILE A 1 175 ? -7.357 67.553 37.645 1.00 79.05 191 ILE A O 1
ATOM 2520 N N . GLY A 1 176 ? -8.433 68.293 39.468 1.00 43.22 192 GLY A N 1
ATOM 2521 C CA . GLY A 1 176 ? -9.050 67.000 39.737 1.00 40.99 192 GLY A CA 1
ATOM 2522 C C . GLY A 1 176 ? -8.266 66.214 40.786 1.00 43.15 192 GLY A C 1
ATOM 2523 O O . GLY A 1 176 ? -7.291 66.695 41.374 1.00 45.11 192 GLY A O 1
ATOM 2527 N N . THR A 1 177 ? -8.736 64.976 41.046 1.00 37.36 193 THR A N 1
ATOM 2528 C CA . THR A 1 177 ? -7.966 64.056 41.898 1.00 40.22 193 THR A CA 1
ATOM 2529 C C . THR A 1 177 ? -6.747 63.541 41.126 1.00 35.30 193 THR A C 1
ATOM 2530 O O . THR A 1 177 ? -6.889 63.134 39.960 1.00 40.60 193 THR A O 1
ATOM 2541 N N . PRO A 1 178 ? -5.538 63.582 41.697 1.00 28.52 194 PRO A N 1
ATOM 2542 C CA . PRO A 1 178 ? -4.331 63.384 40.876 1.00 24.63 194 PRO A CA 1
ATOM 2543 C C . PRO A 1 178 ? -3.795 61.958 40.867 1.00 24.07 194 PRO A C 1
ATOM 2544 O O . PRO A 1 178 ? -2.820 61.726 40.172 1.00 23.85 194 PRO A O 1
ATOM 2555 N N . TYR A 1 179 ? -4.417 61.041 41.578 1.00 24.44 195 TYR A N 1
ATOM 2556 C CA . TYR A 1 179 ? -3.756 59.754 41.860 1.00 24.85 195 TYR A CA 1
ATOM 2557 C C . TYR A 1 179 ? -3.415 58.965 40.594 1.00 24.26 195 TYR A C 1
ATOM 2558 O O . TYR A 1 179 ? -2.537 58.117 40.655 1.00 24.64 195 TYR A O 1
ATOM 2576 N N . TRP A 1 180 ? -4.122 59.193 39.488 1.00 23.47 196 TRP A N 1
ATOM 2577 C CA . TRP A 1 180 ? -3.963 58.383 38.283 1.00 23.00 196 TRP A CA 1
ATOM 2578 C C . TRP A 1 180 ? -3.105 59.058 37.236 1.00 22.51 196 TRP A C 1
ATOM 2579 O O . TRP A 1 180 ? -2.894 58.487 36.173 1.00 22.57 196 TRP A O 1
ATOM 2600 N N . MET A 1 181 ? -2.634 60.300 37.490 1.00 22.53 197 MET A N 1
ATOM 2601 C CA . MET A 1 181 ? -1.839 61.017 36.497 1.00 22.10 197 MET A CA 1
ATOM 2602 C C . MET A 1 181 ? -0.426 60.443 36.312 1.00 22.36 197 MET A C 1
ATOM 2603 O O . MET A 1 181 ? 0.276 60.148 37.272 1.00 23.08 197 MET A O 1
ATOM 2617 N N . ALA A 1 182 ? -0.007 60.347 35.054 1.00 22.07 198 ALA A N 1
ATOM 2618 C CA . ALA A 1 182 ? 1.322 59.894 34.707 1.00 25.16 198 ALA A CA 1
ATOM 2619 C C . ALA A 1 182 ? 2.383 60.927 35.133 1.00 22.41 198 ALA A C 1
ATOM 2620 O O . ALA A 1 182 ? 2.109 62.127 35.233 1.00 22.22 198 ALA A O 1
ATOM 2627 N N . PRO A 1 183 ? 3.606 60.481 35.353 1.00 22.97 199 PRO A N 1
ATOM 2628 C CA . PRO A 1 183 ? 4.661 61.430 35.778 1.00 23.82 199 PRO A CA 1
ATOM 2629 C C . PRO A 1 183 ? 4.914 62.518 34.774 1.00 22.79 199 PRO A C 1
ATOM 2630 O O . PRO A 1 183 ? 5.174 63.678 35.168 1.00 24.13 199 PRO A O 1
ATOM 2641 N N . GLU A 1 184 ? 4.839 62.204 33.485 1.00 22.13 200 GLU A N 1
ATOM 2642 C CA . GLU A 1 184 ? 5.109 63.175 32.454 1.00 23.10 200 GLU A CA 1
ATOM 2643 C C . GLU A 1 184 ? 3.979 64.173 32.345 1.00 24.77 200 GLU A C 1
ATOM 2644 O O . GLU A 1 184 ? 4.210 65.263 31.859 1.00 25.59 200 GLU A O 1
ATOM 2656 N N . VAL A 1 185 ? 2.785 63.811 32.813 1.00 21.88 201 VAL A N 1
ATOM 2657 C CA . VAL A 1 185 ? 1.682 64.768 32.910 1.00 21.68 201 VAL A CA 1
ATOM 2658 C C . VAL A 1 185 ? 1.919 65.726 34.060 1.00 22.27 201 VAL A C 1
ATOM 2659 O O . VAL A 1 185 ? 1.761 66.952 33.893 1.00 25.26 201 VAL A O 1
ATOM 2672 N N . VAL A 1 186 ? 2.266 65.194 35.235 1.00 22.45 202 VAL A N 1
ATOM 2673 C CA . VAL A 1 186 ? 2.598 66.036 36.377 1.00 23.18 202 VAL A CA 1
ATOM 2674 C C . VAL A 1 186 ? 3.733 66.985 36.034 1.00 24.00 202 VAL A C 1
ATOM 2675 O O . VAL A 1 186 ? 3.729 68.180 36.440 1.00 24.14 202 VAL A O 1
ATOM 2688 N N . MET A 1 187 ? 4.786 66.452 35.380 1.00 22.93 203 MET A N 1
ATOM 2689 C CA . MET A 1 187 ? 5.954 67.261 35.071 1.00 25.93 203 MET A CA 1
ATOM 2690 C C . MET A 1 187 ? 5.819 68.100 33.812 1.00 22.44 203 MET A C 1
ATOM 2691 O O . MET A 1 187 ? 6.785 68.798 33.464 1.00 25.31 203 MET A O 1
ATOM 2705 N N . CYS A 1 188 ? 4.687 68.091 33.152 1.00 23.22 204 CYS A N 1
ATOM 2706 C CA . CYS A 1 188 ? 4.440 68.842 31.933 1.00 24.70 204 CYS A CA 1
ATOM 2707 C C . CYS A 1 188 ? 5.509 68.558 30.865 1.00 29.16 204 CYS A C 1
ATOM 2708 O O . CYS A 1 188 ? 6.075 69.462 30.243 1.00 29.62 204 CYS A O 1
ATOM 2716 N N . GLU A 1 189 ? 5.814 67.277 30.671 1.00 25.63 205 GLU A N 1
ATOM 2717 C CA . GLU A 1 189 ? 6.675 66.850 29.571 1.00 23.31 205 GLU A CA 1
ATOM 2718 C C . GLU A 1 189 ? 5.762 66.189 28.540 1.00 26.07 205 GLU A C 1
ATOM 2719 O O . GLU A 1 189 ? 5.649 64.968 28.503 1.00 29.32 205 GLU A O 1
ATOM 2731 N N . THR A 1 190 ? 5.038 66.990 27.795 1.00 25.63 206 THR A N 1
ATOM 2732 C CA . THR A 1 190 ? 4.109 66.516 26.771 1.00 26.18 206 THR A CA 1
ATOM 2733 C C . THR A 1 190 ? 4.908 66.238 25.488 1.00 24.78 206 THR A C 1
ATOM 2734 O O . THR A 1 190 ? 6.086 66.574 25.396 1.00 26.67 206 THR A O 1
ATO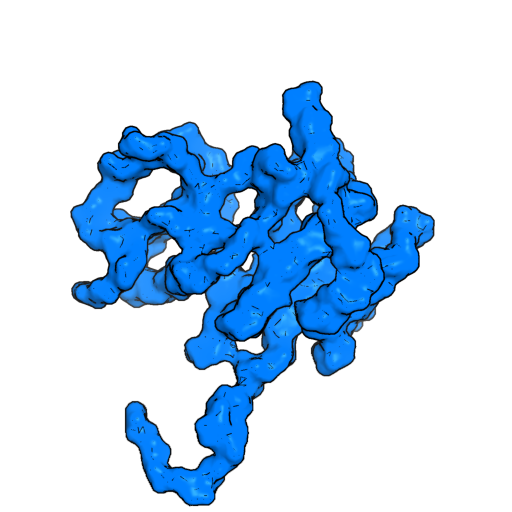M 2745 N N . SER A 1 191 ? 4.230 65.676 24.474 1.00 28.58 207 SER A N 1
ATOM 2746 C CA . SER A 1 191 ? 4.930 65.408 23.212 1.00 24.77 207 SER A CA 1
ATOM 2747 C C . SER A 1 191 ? 5.438 66.720 22.604 1.00 24.59 207 SER A C 1
ATOM 2748 O O . SER A 1 191 ? 6.487 66.730 21.949 1.00 28.66 207 SER A O 1
ATOM 2756 N N . LYS A 1 192 ? 4.749 67.823 22.867 1.00 26.85 208 LYS A N 1
ATOM 2757 C CA . LYS A 1 192 ? 5.127 69.126 22.326 1.00 29.46 208 LYS A CA 1
ATOM 2758 C C . LYS A 1 192 ? 6.335 69.728 23.036 1.00 30.33 208 LYS A C 1
ATOM 2759 O O . LYS A 1 192 ? 6.956 70.685 22.529 1.00 27.85 208 LYS A O 1
ATOM 2769 N N . ASP A 1 193 ? 6.675 69.211 24.203 1.00 27.55 209 ASP A N 1
ATOM 2770 C CA . ASP A 1 193 ? 7.871 69.602 24.907 1.00 27.21 209 ASP A CA 1
ATOM 2771 C C . ASP A 1 193 ? 9.098 68.849 24.447 1.00 25.76 209 ASP A C 1
ATOM 2772 O O . ASP A 1 193 ? 10.214 69.272 24.776 1.00 28.58 209 ASP A O 1
ATOM 2781 N N . ARG A 1 194 ? 8.930 67.760 23.704 1.00 27.22 210 ARG A N 1
ATOM 2782 C CA . ARG A 1 194 ? 10.011 66.903 23.285 1.00 24.96 210 ARG A CA 1
ATOM 2783 C C . ARG A 1 194 ? 10.689 67.431 22.023 1.00 25.35 210 ARG A C 1
ATOM 2784 O O . ARG A 1 194 ? 10.185 68.345 21.377 1.00 27.92 210 ARG A O 1
ATOM 2805 N N . PRO A 1 195 ? 11.856 66.876 21.664 1.00 24.96 211 PRO A N 1
ATOM 2806 C CA . PRO A 1 195 ? 12.610 67.433 20.518 1.00 27.33 211 PRO A CA 1
ATOM 2807 C C . PRO A 1 195 ? 11.882 67.317 19.171 1.00 22.47 211 PRO A C 1
ATOM 2808 O O . PRO A 1 195 ? 12.119 68.147 18.282 1.00 25.31 211 PRO A O 1
ATOM 2819 N N . TYR A 1 196 ? 10.949 66.388 19.044 1.00 24.84 212 TYR A N 1
ATOM 2820 C CA . TYR A 1 196 ? 10.424 65.974 17.750 1.00 26.70 212 TYR A CA 1
ATOM 2821 C C . TYR A 1 196 ? 9.974 67.138 16.864 1.00 26.60 212 TYR A C 1
ATOM 2822 O O . TYR A 1 196 ? 10.433 67.275 15.724 1.00 25.14 212 TYR A O 1
ATOM 2840 N N . ASP A 1 197 ? 9.067 67.973 17.352 1.00 24.15 213 ASP A N 1
ATOM 2841 C CA . ASP A 1 197 ? 8.471 68.995 16.498 1.00 23.39 213 ASP A CA 1
ATOM 2842 C C . ASP A 1 197 ? 9.501 70.056 16.097 1.00 22.43 213 ASP A C 1
ATOM 2843 O O . ASP A 1 197 ? 9.412 70.644 15.010 1.00 22.79 213 ASP A O 1
ATOM 2852 N N . TYR A 1 198 ? 10.439 70.358 16.987 1.00 22.41 214 TYR A N 1
ATOM 2853 C CA . TYR A 1 198 ? 11.426 71.402 16.710 1.00 23.49 214 TYR A CA 1
ATOM 2854 C C . TYR A 1 198 ? 12.344 70.962 15.569 1.00 23.91 214 TYR A C 1
ATOM 2855 O O . TYR A 1 198 ? 12.918 71.807 14.893 1.00 23.46 214 TYR A O 1
ATOM 2873 N N . LYS A 1 199 ? 12.534 69.663 15.386 1.00 25.18 215 LYS A N 1
ATOM 2874 C CA . LYS A 1 199 ? 13.385 69.139 14.314 1.00 25.07 215 LYS A CA 1
ATOM 2875 C C . LYS A 1 199 ? 12.868 69.464 12.916 1.00 21.64 215 LYS A C 1
ATOM 2876 O O . LYS A 1 199 ? 13.612 69.306 11.931 1.00 21.90 215 LYS A O 1
ATOM 2895 N N . ALA A 1 200 ? 11.598 69.880 12.783 1.00 22.47 216 ALA A N 1
ATOM 2896 C CA . ALA A 1 200 ? 11.153 70.328 11.473 1.00 21.05 216 ALA A CA 1
ATOM 2897 C C . ALA A 1 200 ? 12.019 71.498 11.010 1.00 21.33 216 ALA A C 1
ATOM 2898 O O . ALA A 1 200 ? 12.288 71.629 9.810 1.00 23.73 216 ALA A O 1
ATOM 2905 N N . ASP A 1 201 ? 12.410 72.373 11.940 1.00 21.21 217 ASP A N 1
ATOM 2906 C CA . ASP A 1 201 ? 13.237 73.525 11.600 1.00 20.26 217 ASP A CA 1
ATOM 2907 C C . ASP A 1 201 ? 14.625 73.049 11.144 1.00 21.07 217 ASP A C 1
ATOM 2908 O O . ASP A 1 201 ? 15.270 73.711 10.327 1.00 21.58 217 ASP A O 1
ATOM 2917 N N . VAL A 1 202 ? 15.131 71.951 11.724 1.00 20.74 218 VAL A N 1
ATOM 2918 C CA . VAL A 1 202 ? 16.427 71.408 11.353 1.00 19.03 218 VAL A CA 1
ATOM 2919 C C . VAL A 1 202 ? 16.390 70.950 9.899 1.00 22.37 218 VAL A C 1
ATOM 2920 O O . VAL A 1 202 ? 17.324 71.196 9.129 1.00 21.57 218 VAL A O 1
ATOM 2933 N N . TRP A 1 203 ? 15.313 70.261 9.499 1.00 23.52 219 TRP A N 1
ATOM 2934 C CA . TRP A 1 203 ? 15.177 69.906 8.086 1.00 19.08 219 TRP A CA 1
ATOM 2935 C C . TRP A 1 203 ? 15.219 71.175 7.225 1.00 22.21 219 TRP A C 1
ATOM 2936 O O . TRP A 1 203 ? 15.914 71.239 6.216 1.00 21.65 219 TRP A O 1
ATOM 2957 N N . SER A 1 204 ? 14.398 72.171 7.561 1.00 20.62 220 SER A N 1
ATOM 2958 C CA . SER A 1 204 ? 14.387 73.405 6.786 1.00 19.03 220 SER A CA 1
ATOM 2959 C C . SER A 1 204 ? 15.778 74.066 6.724 1.00 19.28 220 SER A C 1
ATOM 2960 O O . SER A 1 204 ? 16.132 74.646 5.711 1.00 20.39 220 SER A O 1
ATOM 2968 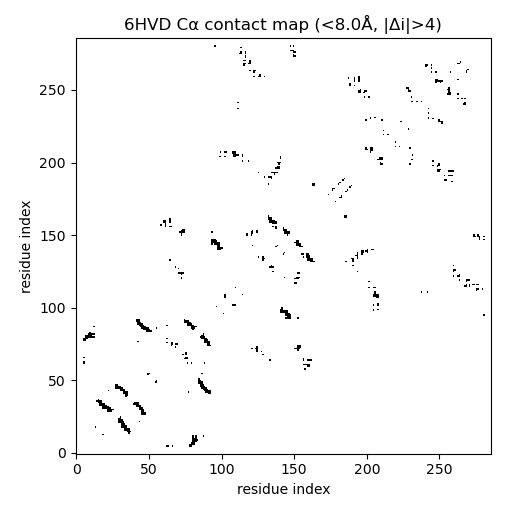N N . LEU A 1 205 ? 16.559 74.002 7.798 1.00 20.38 221 LEU A N 1
ATOM 2969 C CA . LEU A 1 205 ? 17.935 74.468 7.746 1.00 21.61 221 LEU A CA 1
ATOM 2970 C C . LEU A 1 205 ? 18.699 73.751 6.631 1.00 20.91 221 LEU A C 1
ATOM 2971 O O . LEU A 1 205 ? 19.424 74.379 5.839 1.00 20.58 221 LEU A O 1
ATOM 2987 N N . GLY A 1 206 ? 18.567 72.429 6.554 1.00 21.74 222 GLY A N 1
ATOM 2988 C CA . GLY A 1 206 ? 19.295 71.704 5.526 1.00 21.36 222 GLY A CA 1
ATOM 2989 C C . GLY A 1 206 ? 18.892 72.129 4.128 1.00 20.22 222 GLY A C 1
ATOM 2990 O O . GLY A 1 206 ? 19.760 72.339 3.257 1.00 21.74 222 GLY A O 1
ATOM 2994 N N . ILE A 1 207 ? 17.573 72.344 3.905 1.00 21.27 223 ILE A N 1
ATOM 2995 C CA . ILE A 1 207 ? 17.134 72.812 2.581 1.00 20.26 223 ILE A CA 1
ATOM 2996 C C . ILE A 1 207 ? 17.715 74.191 2.300 1.00 21.53 223 ILE A C 1
ATOM 2997 O O . ILE A 1 207 ? 18.091 74.511 1.166 1.00 21.32 223 ILE A O 1
ATOM 3013 N N . THR A 1 208 ? 17.742 75.032 3.316 1.00 20.14 224 THR A N 1
ATOM 3014 C CA . THR A 1 208 ? 18.243 76.388 3.195 1.00 20.32 224 THR A CA 1
ATOM 3015 C C . THR A 1 208 ? 19.720 76.381 2.859 1.00 20.61 224 THR A C 1
ATOM 3016 O O . THR A 1 208 ? 20.167 77.201 2.068 1.00 21.01 224 THR A O 1
ATOM 3027 N N . LEU A 1 209 ? 20.441 75.399 3.347 1.00 22.35 225 LEU A N 1
ATOM 3028 C CA . LEU A 1 209 ? 21.870 75.315 3.022 1.00 23.37 225 LEU A CA 1
ATOM 3029 C C . LEU A 1 209 ? 22.065 74.962 1.550 1.00 23.51 225 LEU A C 1
ATOM 3030 O O . LEU A 1 209 ? 22.924 75.525 0.856 1.00 23.11 225 LEU A O 1
ATOM 3046 N N . ILE A 1 210 ? 21.286 74.009 1.043 1.00 21.28 226 ILE A N 1
ATOM 3047 C CA . ILE A 1 210 ? 21.340 73.698 -0.386 1.00 23.44 226 ILE A CA 1
ATOM 3048 C C . ILE A 1 210 ? 20.910 74.901 -1.225 1.00 22.13 226 ILE A C 1
ATOM 3049 O O . ILE A 1 210 ? 21.489 75.197 -2.282 1.00 22.26 226 ILE A O 1
ATOM 3065 N N . GLU A 1 211 ? 19.864 75.610 -0.777 1.00 21.53 227 GLU A N 1
ATOM 3066 C CA . GLU A 1 211 ? 19.428 76.812 -1.454 1.00 24.07 227 GLU A CA 1
ATOM 3067 C C . GLU A 1 211 ? 20.547 77.834 -1.579 1.00 22.54 227 GLU A C 1
ATOM 3068 O O . GLU A 1 211 ? 20.724 78.436 -2.643 1.00 23.34 227 GLU A O 1
ATOM 3080 N N . MET A 1 212 ? 21.332 78.015 -0.523 1.00 22.30 228 MET A N 1
ATOM 3081 C CA . MET A 1 212 ? 22.455 78.959 -0.563 1.00 22.30 228 MET A CA 1
ATOM 3082 C C . MET A 1 212 ? 23.604 78.440 -1.394 1.00 23.67 228 MET A C 1
ATOM 3083 O O . MET A 1 212 ? 24.340 79.228 -1.965 1.00 25.37 228 MET A O 1
ATOM 3097 N N . ALA A 1 213 ? 23.727 77.141 -1.517 1.00 22.61 229 ALA A N 1
ATOM 3098 C CA . ALA A 1 213 ? 24.733 76.522 -2.339 1.00 22.90 229 ALA A CA 1
ATOM 3099 C C . ALA A 1 213 ? 24.393 76.517 -3.806 1.00 26.95 229 ALA A C 1
ATOM 3100 O O . ALA A 1 213 ? 25.306 76.517 -4.633 1.00 24.09 229 ALA A O 1
ATOM 3107 N N . GLU A 1 214 ? 23.111 76.616 -4.164 1.00 28.21 230 GLU A N 1
ATOM 3108 C CA . GLU A 1 214 ? 22.660 76.396 -5.530 1.00 25.69 230 GLU A CA 1
ATOM 3109 C C . GLU A 1 214 ? 21.657 77.446 -5.996 1.00 29.25 230 GLU A C 1
ATOM 3110 O O . GLU A 1 214 ? 21.090 77.286 -7.085 1.00 27.95 230 GLU A O 1
ATOM 3122 N N . ILE A 1 215 ? 21.429 78.493 -5.202 1.00 25.82 231 ILE A N 1
ATOM 3123 C CA . ILE A 1 215 ? 20.520 79.612 -5.434 1.00 23.97 231 ILE A CA 1
ATOM 3124 C C . ILE A 1 215 ? 19.069 79.209 -5.250 1.00 26.92 231 ILE A C 1
ATOM 3125 O O . ILE A 1 215 ? 18.316 79.931 -4.594 1.00 28.27 231 ILE A O 1
ATOM 3141 N N . GLU A 1 216 ? 18.698 78.055 -5.754 1.00 27.94 232 GLU A N 1
ATOM 3142 C CA . GLU A 1 216 ? 17.328 77.550 -5.642 1.00 31.98 232 GLU A CA 1
ATOM 3143 C C . GLU A 1 216 ? 17.286 76.335 -4.738 1.00 26.98 232 GLU A C 1
ATOM 3144 O O . GLU A 1 216 ? 18.226 75.540 -4.725 1.00 28.31 232 GLU A O 1
ATOM 3156 N N . PRO A 1 217 ? 16.179 76.117 -4.014 1.00 25.37 233 PRO A N 1
ATOM 3157 C CA . PRO A 1 217 ? 16.034 74.909 -3.209 1.00 22.28 233 PRO A CA 1
ATOM 3158 C C . PRO A 1 217 ? 15.787 73.691 -4.068 1.00 25.68 233 PRO A C 1
ATOM 3159 O O . PRO A 1 217 ? 15.390 73.811 -5.222 1.00 24.93 233 PRO A O 1
ATOM 3170 N N . PRO A 1 218 ? 15.992 72.486 -3.537 1.00 25.92 234 PRO A N 1
ATOM 3171 C CA . PRO A 1 218 ? 15.585 71.282 -4.291 1.00 28.30 234 PRO A CA 1
ATOM 3172 C C . PRO A 1 218 ? 14.118 71.299 -4.714 1.00 26.77 234 PRO A C 1
ATOM 3173 O O . PRO A 1 218 ? 13.246 71.798 -3.995 1.00 27.66 234 PRO A O 1
ATOM 3184 N N . HIS A 1 219 ? 13.864 70.777 -5.918 1.00 29.98 235 HIS A N 1
ATOM 3185 C CA . HIS A 1 219 ? 12.541 70.648 -6.512 1.00 32.04 235 HIS A CA 1
ATOM 3186 C C . HIS A 1 219 ? 11.969 71.972 -6.977 1.00 30.71 235 HIS A C 1
ATOM 3187 O O . HIS A 1 219 ? 10.774 72.046 -7.293 1.00 32.80 235 HIS A O 1
ATOM 3201 N N . HIS A 1 220 ? 12.797 73.000 -7.086 1.00 30.75 236 HIS A N 1
ATOM 3202 C CA . HIS A 1 220 ? 12.318 74.321 -7.469 1.00 32.23 236 HIS A CA 1
ATOM 3203 C C . HIS A 1 220 ? 11.669 74.319 -8.837 1.00 33.97 236 HIS A C 1
ATOM 3204 O O . HIS A 1 220 ? 10.872 75.213 -9.127 1.00 38.00 236 HIS A O 1
ATOM 3218 N N . GLU A 1 221 ? 11.977 73.340 -9.670 1.00 34.65 237 GLU A N 1
ATOM 3219 C CA . GLU A 1 221 ? 11.379 73.272 -11.000 1.00 40.63 237 GLU A CA 1
ATOM 3220 C C . GLU A 1 221 ? 10.002 72.625 -11.012 1.00 42.13 237 GLU A C 1
ATOM 3221 O O . GLU A 1 221 ? 9.307 72.705 -12.039 1.00 50.09 237 GLU A O 1
ATOM 3233 N N . LEU A 1 222 ? 9.579 72.023 -9.911 1.00 31.31 238 LEU A N 1
ATOM 3234 C CA . LEU A 1 222 ? 8.303 71.341 -9.857 1.00 31.68 238 LEU A CA 1
ATOM 3235 C C . LEU A 1 222 ? 7.184 72.263 -9.413 1.00 37.46 238 LEU A C 1
ATOM 3236 O O . LEU A 1 222 ? 7.424 73.191 -8.635 1.00 37.25 238 LEU A O 1
ATOM 3252 N N . ASN A 1 223 ? 5.971 71.950 -9.880 1.00 37.28 239 ASN A N 1
ATOM 3253 C CA . ASN A 1 223 ? 4.726 72.504 -9.362 1.00 48.92 239 ASN A CA 1
ATOM 3254 C C . ASN A 1 223 ? 4.648 72.274 -7.856 1.00 34.80 239 ASN A C 1
ATOM 3255 O O . ASN A 1 223 ? 5.086 71.221 -7.369 1.00 33.26 239 ASN A O 1
ATOM 3266 N N . PRO A 1 224 ? 4.137 73.241 -7.082 1.00 36.81 240 PRO A N 1
ATOM 3267 C CA . PRO A 1 224 ? 4.157 73.080 -5.616 1.00 33.30 240 PRO A CA 1
ATOM 3268 C C . PRO A 1 224 ? 3.433 71.836 -5.106 1.00 27.19 240 PRO A C 1
ATOM 3269 O O . PRO A 1 224 ? 3.855 71.241 -4.096 1.00 28.38 240 PRO A O 1
ATOM 3280 N N . MET A 1 225 ? 2.304 71.472 -5.705 1.00 27.13 241 MET A N 1
ATOM 3281 C CA . MET A 1 225 ? 1.653 70.244 -5.271 1.00 27.70 241 MET A CA 1
ATOM 3282 C C . MET A 1 225 ? 2.545 69.012 -5.514 1.00 30.20 241 MET A C 1
ATOM 3283 O O . MET A 1 225 ? 2.575 68.081 -4.682 1.00 28.31 241 MET A O 1
ATOM 3297 N N . ARG A 1 226 ? 3.231 68.972 -6.657 1.00 30.89 242 ARG A N 1
ATOM 3298 C CA . ARG A 1 226 ? 4.170 67.892 -6.937 1.00 31.18 242 ARG A CA 1
ATOM 3299 C C . ARG A 1 226 ? 5.347 67.927 -5.978 1.00 27.01 242 ARG A C 1
ATOM 3300 O O . ARG A 1 226 ? 5.872 66.879 -5.613 1.00 27.27 242 ARG A O 1
ATOM 3321 N N . VAL A 1 227 ? 5.774 69.118 -5.549 1.00 25.93 243 VAL A N 1
ATOM 3322 C CA . VAL A 1 227 ? 6.853 69.211 -4.569 1.00 24.89 243 VAL A CA 1
ATOM 3323 C C . VAL A 1 227 ? 6.465 68.492 -3.281 1.00 26.11 243 VAL A C 1
ATOM 3324 O O . VAL A 1 227 ? 7.260 67.747 -2.700 1.00 23.81 243 VAL A O 1
ATOM 3337 N N . LEU A 1 228 ? 5.220 68.690 -2.802 1.00 26.29 244 LEU A N 1
ATOM 3338 C CA . LEU A 1 228 ? 4.796 67.995 -1.583 1.00 24.55 244 LEU A CA 1
ATOM 3339 C C . LEU A 1 228 ? 4.867 66.486 -1.739 1.00 24.04 244 LEU A C 1
ATOM 3340 O O . LEU A 1 228 ? 5.250 65.788 -0.809 1.00 27.27 244 LEU A O 1
ATOM 3356 N N . LEU A 1 229 ? 4.462 65.959 -2.894 1.00 25.07 245 LEU A N 1
ATOM 3357 C CA . LEU A 1 229 ? 4.555 64.519 -3.110 1.00 27.23 245 LEU A CA 1
ATOM 3358 C C . LEU A 1 229 ? 6.013 64.092 -3.093 1.00 25.35 245 LEU A C 1
ATOM 3359 O O . LEU A 1 229 ? 6.331 63.034 -2.547 1.00 27.64 245 LEU A O 1
ATOM 3375 N N . LYS A 1 230 ? 6.894 64.874 -3.742 1.00 25.34 246 LYS A N 1
ATOM 3376 C CA . LYS A 1 230 ? 8.309 64.495 -3.804 1.00 25.22 246 LYS A CA 1
ATOM 3377 C C . LYS A 1 230 ? 8.924 64.473 -2.412 1.00 28.81 246 LYS A C 1
ATOM 3378 O O . LYS A 1 230 ? 9.706 63.572 -2.064 1.00 28.11 246 LYS A O 1
ATOM 3388 N N . ILE A 1 231 ? 8.651 65.503 -1.623 1.00 23.45 247 ILE A N 1
ATOM 3389 C CA . ILE A 1 231 ? 9.196 65.556 -0.266 1.00 25.46 247 ILE A CA 1
ATOM 3390 C C . ILE A 1 231 ? 8.788 64.310 0.505 1.00 30.11 247 ILE A C 1
ATOM 3391 O O . ILE A 1 231 ? 9.601 63.681 1.208 1.00 28.43 247 ILE A O 1
ATOM 3407 N N . ALA A 1 232 ? 7.523 63.909 0.374 1.00 25.89 248 ALA A N 1
ATOM 3408 C CA . ALA A 1 232 ? 7.065 62.774 1.162 1.00 27.09 248 ALA A CA 1
ATOM 3409 C C . ALA A 1 232 ? 7.710 61.470 0.689 1.00 26.62 248 ALA A C 1
ATOM 3410 O O . ALA A 1 232 ? 8.043 60.609 1.495 1.00 32.55 248 ALA A O 1
ATOM 3417 N N . LYS A 1 233 ? 7.845 61.298 -0.613 1.00 25.87 249 LYS A N 1
ATOM 3418 C CA . LYS A 1 233 ? 8.170 60.011 -1.210 1.00 29.50 249 LYS A CA 1
ATOM 3419 C C . LYS A 1 233 ? 9.651 59.829 -1.492 1.00 30.15 249 LYS A C 1
ATOM 3420 O O . LYS A 1 233 ? 10.138 58.690 -1.459 1.00 37.10 249 LYS A O 1
ATOM 3427 N N . SER A 1 234 ? 10.379 60.900 -1.785 1.00 27.78 250 SER A N 1
ATOM 3428 C CA . SER A 1 234 ? 11.752 60.776 -2.254 1.00 30.39 250 SER A CA 1
ATOM 3429 C C . SER A 1 234 ? 12.734 60.636 -1.094 1.00 24.83 250 SER A C 1
ATOM 3430 O O . SER A 1 234 ? 12.481 61.048 0.036 1.00 27.20 250 SER A O 1
ATOM 3438 N N . GLU A 1 235 ? 13.916 60.094 -1.419 1.00 28.63 251 GLU A N 1
ATOM 3439 C CA . GLU A 1 235 ? 15.042 60.234 -0.521 1.00 28.75 251 GLU A CA 1
ATOM 3440 C C . GLU A 1 235 ? 15.373 61.717 -0.321 1.00 26.99 251 GLU A C 1
ATOM 3441 O O . GLU A 1 235 ? 15.105 62.557 -1.193 1.00 28.34 251 GLU A O 1
ATOM 3453 N N . PRO A 1 236 ? 15.977 62.064 0.808 1.00 28.42 252 PRO A N 1
ATOM 3454 C CA . PRO A 1 236 ? 16.266 63.474 1.071 1.00 26.10 252 PRO A CA 1
ATOM 3455 C C . PRO A 1 236 ? 17.224 64.034 0.031 1.00 28.05 252 PRO A C 1
ATOM 3456 O O . PRO A 1 236 ? 18.022 63.289 -0.549 1.00 26.83 252 PRO A O 1
ATOM 3467 N N . PRO A 1 237 ? 17.165 65.330 -0.234 1.00 24.90 253 PRO A N 1
ATOM 3468 C CA . PRO A 1 237 ? 18.028 65.912 -1.261 1.00 23.13 253 PRO A CA 1
ATOM 3469 C C . PRO A 1 237 ? 19.473 65.987 -0.831 1.00 23.81 253 PRO A C 1
ATOM 3470 O O . PRO A 1 237 ? 19.823 65.952 0.354 1.00 25.86 253 PRO A O 1
ATOM 3481 N N . THR A 1 238 ? 20.293 65.990 -1.840 1.00 25.07 254 THR A N 1
ATOM 3482 C CA . THR A 1 238 ? 21.737 66.179 -1.694 1.00 24.82 254 THR A CA 1
ATOM 3483 C C . THR A 1 238 ? 22.203 67.293 -2.624 1.00 27.69 254 THR A C 1
ATOM 3484 O O . THR A 1 238 ? 21.490 67.744 -3.520 1.00 27.20 254 THR A O 1
ATOM 3495 N N . LEU A 1 239 ? 23.470 67.727 -2.456 1.00 27.65 255 LEU A N 1
ATOM 3496 C CA . LEU A 1 239 ? 23.986 68.738 -3.357 1.00 24.34 255 LEU A CA 1
ATOM 3497 C C . LEU A 1 239 ? 24.160 68.151 -4.747 1.00 28.09 255 LEU A C 1
ATOM 3498 O O . LEU A 1 239 ? 24.586 67.003 -4.905 1.00 31.42 255 LEU A O 1
ATOM 3514 N N . ALA A 1 240 ? 23.897 68.980 -5.758 1.00 25.14 256 ALA A N 1
ATOM 3515 C CA . ALA A 1 240 ? 23.913 68.534 -7.142 1.00 28.46 256 ALA A CA 1
ATOM 3516 C C . ALA A 1 240 ? 25.311 68.232 -7.642 1.00 31.88 256 ALA A C 1
ATOM 3517 O O . ALA A 1 240 ? 25.512 67.310 -8.445 1.00 32.67 256 ALA A O 1
ATOM 3524 N N . GLN A 1 241 ? 26.297 68.991 -7.173 1.00 28.79 257 GLN A N 1
ATOM 3525 C CA . GLN A 1 241 ? 27.709 68.800 -7.557 1.00 32.35 257 GLN A CA 1
ATOM 3526 C C . GLN A 1 241 ? 28.514 68.489 -6.304 1.00 31.46 257 GLN A C 1
ATOM 3527 O O . GLN A 1 241 ? 29.232 69.352 -5.790 1.00 28.83 257 GLN A O 1
ATOM 3541 N N . PRO A 1 242 ? 28.411 67.270 -5.793 1.00 28.05 258 PRO A N 1
ATOM 3542 C CA . PRO A 1 242 ? 28.913 66.994 -4.446 1.00 26.84 258 PRO A CA 1
ATOM 3543 C C . PRO A 1 242 ? 30.436 67.134 -4.342 1.00 27.39 258 PRO A C 1
ATOM 3544 O O . PRO A 1 242 ? 30.926 67.385 -3.233 1.00 31.67 258 PRO A O 1
ATOM 3555 N N . SER A 1 243 ? 31.123 67.015 -5.441 1.00 28.12 259 SER A N 1
ATOM 3556 C CA . SER A 1 243 ? 32.606 67.071 -5.439 1.00 29.14 259 SER A CA 1
ATOM 3557 C C . SER A 1 243 ? 33.153 68.478 -5.311 1.00 28.45 259 SER A C 1
ATOM 3558 O O . SER A 1 243 ? 34.348 68.618 -5.056 1.00 28.93 259 SER A O 1
ATOM 3566 N N . ARG A 1 244 ? 32.306 69.479 -5.422 1.00 27.71 260 ARG A N 1
ATOM 3567 C CA . ARG A 1 244 ? 32.647 70.890 -5.250 1.00 27.37 260 ARG A CA 1
ATOM 3568 C C . ARG A 1 244 ? 32.597 71.321 -3.781 1.00 26.82 260 ARG A C 1
ATOM 3569 O O . ARG A 1 244 ? 33.052 72.441 -3.459 1.00 26.93 260 ARG A O 1
ATOM 3581 N N . TRP A 1 245 ? 32.166 70.456 -2.901 1.00 26.63 261 TRP A N 1
ATOM 3582 C CA . TRP A 1 245 ? 31.849 70.800 -1.526 1.00 26.09 261 TRP A CA 1
ATOM 3583 C C . TRP A 1 245 ? 32.548 69.847 -0.585 1.00 27.91 261 TRP A C 1
ATOM 3584 O O . TRP A 1 245 ? 32.805 68.672 -0.932 1.00 28.83 261 TRP A O 1
ATOM 3605 N N . SER A 1 246 ? 32.812 70.331 0.632 1.00 26.94 262 SER A N 1
ATOM 3606 C CA . SER A 1 246 ? 33.578 69.537 1.600 1.00 28.23 262 SER A CA 1
ATOM 3607 C C . SER A 1 246 ? 32.732 68.410 2.193 1.00 28.80 262 SER A C 1
ATOM 3608 O O . SER A 1 246 ? 31.497 68.492 2.251 1.00 28.15 262 SER A O 1
ATOM 3616 N N . SER A 1 247 ? 33.443 67.365 2.643 1.00 30.82 263 SER A N 1
ATOM 3617 C CA . SER A 1 247 ? 32.816 66.289 3.379 1.00 27.58 263 SER A CA 1
ATOM 3618 C C . SER A 1 247 ? 32.146 66.804 4.634 1.00 30.99 263 SER A C 1
ATOM 3619 O O . SER A 1 247 ? 31.037 66.359 4.974 1.00 29.31 263 SER A O 1
ATOM 3627 N N . ASN A 1 248 ? 32.732 67.829 5.291 1.00 26.97 264 ASN A N 1
ATOM 3628 C CA . ASN A 1 248 ? 32.037 68.379 6.456 1.00 26.38 264 ASN A CA 1
ATOM 3629 C C . ASN A 1 248 ? 30.656 68.950 6.087 1.00 27.66 264 ASN A C 1
ATOM 3630 O O . ASN A 1 248 ? 29.647 68.694 6.770 1.00 26.40 264 ASN A O 1
ATOM 3641 N N . PHE A 1 249 ? 30.592 69.743 5.013 1.00 25.07 265 PHE A N 1
ATOM 3642 C CA . PHE A 1 249 ? 29.318 70.329 4.581 1.00 24.23 265 PHE A CA 1
ATOM 3643 C C . PHE A 1 249 ? 28.334 69.231 4.227 1.00 27.98 265 PHE A C 1
ATOM 3644 O O . PHE A 1 249 ? 27.189 69.222 4.706 1.00 28.48 265 PHE A O 1
ATOM 3661 N N . LYS A 1 250 ? 28.765 68.256 3.418 1.00 24.98 266 LYS A N 1
ATOM 3662 C CA . LYS A 1 250 ? 27.844 67.191 3.012 1.00 26.20 266 LYS A CA 1
ATOM 3663 C C . LYS A 1 250 ? 27.369 66.373 4.197 1.00 29.34 266 LYS A C 1
ATOM 3664 O O . LYS A 1 250 ? 26.200 65.937 4.228 1.00 26.24 266 LYS A O 1
ATOM 3683 N N . ASP A 1 251 ? 28.226 66.180 5.187 1.00 27.80 267 ASP A N 1
ATOM 3684 C CA . ASP A 1 251 ? 27.847 65.401 6.360 1.00 24.87 267 ASP A CA 1
ATOM 3685 C C . ASP A 1 251 ? 26.865 66.166 7.236 1.00 27.44 267 ASP A C 1
ATOM 3686 O O . ASP A 1 251 ? 25.894 65.587 7.755 1.00 27.90 267 ASP A O 1
ATOM 3695 N N . PHE A 1 252 ? 27.102 67.467 7.426 1.00 24.02 268 PHE A N 1
ATOM 3696 C CA . PHE A 1 252 ? 26.162 68.275 8.186 1.00 23.08 268 PHE A CA 1
ATOM 3697 C C . PHE A 1 252 ? 24.791 68.211 7.539 1.00 23.68 268 PHE A C 1
ATOM 3698 O O . PHE A 1 252 ? 23.787 67.988 8.213 1.00 25.01 268 PHE A O 1
ATOM 3715 N N . LEU A 1 253 ? 24.743 68.307 6.213 1.00 25.98 269 LEU A N 1
ATOM 3716 C CA . LEU A 1 253 ? 23.462 68.190 5.514 1.00 26.20 269 LEU A CA 1
ATOM 3717 C C . LEU A 1 253 ? 22.798 66.850 5.776 1.00 29.64 269 LEU A C 1
ATOM 3718 O O . LEU A 1 253 ? 21.572 66.781 5.957 1.00 30.33 269 LEU A O 1
ATOM 3734 N N . LYS A 1 254 ? 23.575 65.761 5.779 1.00 26.28 270 LYS A N 1
ATOM 3735 C CA . LYS A 1 254 ? 22.975 64.452 6.031 1.00 28.33 270 LYS A CA 1
ATOM 3736 C C . LYS A 1 254 ? 22.322 64.376 7.408 1.00 31.32 270 LYS A C 1
ATOM 3737 O O . LYS A 1 254 ? 21.328 63.652 7.584 1.00 29.10 270 LYS A O 1
ATOM 3756 N N . LYS A 1 255 ? 22.851 65.097 8.391 1.00 25.27 271 LYS A N 1
ATOM 3757 C CA . LYS A 1 255 ? 22.293 65.068 9.731 1.00 24.51 271 LYS A CA 1
ATOM 3758 C C . LYS A 1 255 ? 21.038 65.919 9.850 1.00 25.06 271 LYS A C 1
ATOM 3759 O O . LYS A 1 255 ? 20.232 65.669 10.758 1.00 26.90 271 LYS A O 1
ATOM 3778 N N . CYS A 1 256 ? 20.869 66.879 8.944 1.00 23.01 272 CYS A N 1
ATOM 3779 C CA . CYS A 1 256 ? 19.649 67.687 8.870 1.00 21.21 272 CYS A CA 1
ATOM 3780 C C . CYS A 1 256 ? 18.596 67.024 8.002 1.00 23.70 272 CYS A C 1
ATOM 3781 O O . CYS A 1 256 ? 17.398 67.017 8.372 1.00 25.87 272 CYS A O 1
ATOM 3789 N N . LEU A 1 257 ? 19.023 66.525 6.828 1.00 22.04 273 LEU A N 1
ATOM 3790 C CA . LEU A 1 257 ? 18.120 66.030 5.807 1.00 22.23 273 LEU A CA 1
ATOM 3791 C C . LEU A 1 257 ? 17.953 64.514 5.964 1.00 25.57 273 LEU A C 1
ATOM 3792 O O . LEU A 1 257 ? 18.422 63.697 5.171 1.00 28.18 273 LEU A O 1
ATOM 3808 N N . GLU A 1 258 ? 17.373 64.176 7.090 1.00 25.49 274 GLU A N 1
ATOM 3809 C CA . GLU A 1 258 ? 17.193 62.838 7.603 1.00 25.45 274 GLU A CA 1
ATOM 3810 C C . GLU A 1 258 ? 15.694 62.673 7.797 1.00 24.59 274 GLU A C 1
ATOM 3811 O O . GLU A 1 258 ? 15.103 63.407 8.590 1.00 24.78 274 GLU A O 1
ATOM 3823 N N . LYS A 1 259 ? 15.088 61.731 7.059 1.00 25.50 275 LYS A N 1
ATOM 3824 C CA . LYS A 1 259 ? 13.621 61.587 7.120 1.00 25.98 275 LYS A CA 1
ATOM 3825 C C . LYS A 1 259 ? 13.176 60.938 8.409 1.00 29.59 275 LYS A C 1
ATOM 3826 O O . LYS A 1 259 ? 12.050 61.168 8.864 1.00 30.63 275 LYS A O 1
ATOM 3845 N N . ASN A 1 260 ? 14.030 60.109 9.020 1.00 29.72 276 ASN A N 1
ATOM 3846 C CA . ASN A 1 260 ? 13.669 59.538 10.309 1.00 24.67 276 ASN A CA 1
ATOM 3847 C C . ASN A 1 260 ? 13.889 60.595 11.365 1.00 27.95 276 ASN A C 1
ATOM 3848 O O . ASN A 1 260 ? 15.044 60.982 11.617 1.00 29.41 276 ASN A O 1
ATOM 3859 N N . VAL A 1 261 ? 12.782 61.105 11.948 1.00 26.34 277 VAL A N 1
ATOM 3860 C CA . VAL A 1 261 ? 12.892 62.289 12.804 1.00 24.98 277 VAL A CA 1
ATOM 3861 C C . VAL A 1 261 ? 13.757 61.995 14.025 1.00 26.23 277 VAL A C 1
ATOM 3862 O O . VAL A 1 261 ? 14.575 62.813 14.430 1.00 25.71 277 VAL A O 1
ATOM 3875 N N A ASP A 1 262 ? 13.604 60.814 14.629 0.54 28.80 278 ASP A N 1
ATOM 3876 N N B ASP A 1 262 ? 13.591 60.818 14.641 0.46 27.91 278 ASP A N 1
ATOM 3877 C CA A ASP A 1 262 ? 14.414 60.532 15.813 0.54 28.52 278 ASP A CA 1
ATOM 3878 C CA B ASP A 1 262 ? 14.430 60.498 15.798 0.46 29.41 278 ASP A CA 1
ATOM 3879 C C A ASP A 1 262 ? 15.910 60.516 15.495 0.54 26.12 278 ASP A C 1
ATOM 3880 C C B ASP A 1 262 ? 15.911 60.599 15.455 0.46 26.10 278 ASP A C 1
ATOM 3881 O O A ASP A 1 262 ? 16.729 60.884 16.345 0.54 33.09 278 ASP A O 1
ATOM 3882 O O B ASP A 1 262 ? 16.714 61.121 16.241 0.46 26.40 278 ASP A O 1
ATOM 3899 N N . ALA A 1 263 ? 16.293 60.105 14.280 1.00 25.09 279 ALA A N 1
ATOM 3900 C CA . ALA A 1 263 ? 17.686 60.099 13.905 1.00 26.12 279 ALA A CA 1
ATOM 3901 C C . ALA A 1 263 ? 18.199 61.485 13.499 1.00 24.41 279 ALA A C 1
ATOM 3902 O O . ALA A 1 263 ? 19.418 61.740 13.567 1.00 26.62 279 ALA A O 1
ATOM 3910 N N . ARG A 1 264 ? 17.333 62.321 12.999 1.00 25.98 280 ARG A N 1
ATOM 3911 C CA . ARG A 1 264 ? 17.741 63.682 12.635 1.00 22.14 280 ARG A CA 1
ATOM 3912 C C . ARG A 1 264 ? 18.295 64.378 13.862 1.00 23.11 280 ARG A C 1
ATOM 3913 O O . ARG A 1 264 ? 17.787 64.235 14.981 1.00 26.28 280 ARG A O 1
ATOM 3934 N N . TRP A 1 265 ? 19.364 65.156 13.666 1.00 23.04 281 TRP A N 1
ATOM 3935 C CA . TRP A 1 265 ? 20.028 65.785 14.795 1.00 25.45 281 TRP A CA 1
ATOM 3936 C C . TRP A 1 265 ? 19.242 66.979 15.321 1.00 28.41 281 TRP A C 1
ATOM 3937 O O . TRP A 1 265 ? 18.547 67.671 14.573 1.00 26.21 281 TRP A O 1
ATOM 3958 N N . THR A 1 266 ? 19.314 67.185 16.644 1.00 26.61 282 THR A N 1
ATOM 3959 C CA . THR A 1 266 ? 18.860 68.424 17.253 1.00 23.89 282 THR A CA 1
ATOM 3960 C C . THR A 1 266 ? 19.827 69.547 16.972 1.00 24.34 282 THR A C 1
ATOM 3961 O O . THR A 1 266 ? 20.997 69.321 16.633 1.00 25.32 282 THR A O 1
ATOM 3972 N N . THR A 1 267 ? 19.384 70.791 17.192 1.00 22.87 283 THR A N 1
ATOM 3973 C CA . THR A 1 267 ? 20.372 71.880 17.090 1.00 24.50 283 THR A CA 1
ATOM 3974 C C . THR A 1 267 ? 21.547 71.726 18.057 1.00 32.40 283 THR A C 1
ATOM 3975 O O . THR A 1 267 ? 22.685 72.114 17.741 1.00 27.72 283 THR A O 1
ATOM 3986 N N . SER A 1 268 ? 21.293 71.195 19.249 1.00 30.05 284 SER A N 1
ATOM 3987 C CA A SER A 1 268 ? 22.372 70.997 20.207 0.63 28.41 284 SER A CA 1
ATOM 3988 C CA B SER A 1 268 ? 22.374 70.994 20.206 0.37 28.66 284 SER A CA 1
ATOM 3989 C C . SER A 1 268 ? 23.423 70.042 19.643 1.00 30.58 284 SER A C 1
ATOM 3990 O O . SER A 1 268 ? 24.616 70.284 19.784 1.00 35.08 284 SER A O 1
ATOM 4003 N N . GLN A 1 269 ? 22.983 68.970 18.957 1.00 31.52 285 GLN A N 1
ATOM 4004 C CA . GLN A 1 269 ? 23.911 68.056 18.314 1.00 28.54 285 GLN A CA 1
ATOM 4005 C C . GLN A 1 269 ? 24.658 68.694 17.155 1.00 27.64 285 GLN A C 1
ATOM 4006 O O . GLN A 1 269 ? 25.860 68.459 16.986 1.00 29.52 285 GLN A O 1
ATOM 4020 N N . LEU A 1 270 ? 23.966 69.479 16.327 1.00 24.48 286 LEU A N 1
ATOM 4021 C CA . LEU A 1 270 ? 24.582 70.123 15.182 1.00 24.59 286 LEU A CA 1
ATOM 4022 C C . LEU A 1 270 ? 25.625 71.125 15.609 1.00 25.64 286 LEU A C 1
ATOM 4023 O O . LEU A 1 270 ? 26.576 71.337 14.876 1.00 25.81 286 LEU A O 1
ATOM 4039 N N . LEU A 1 271 ? 25.454 71.761 16.779 1.00 27.48 287 LEU A N 1
ATOM 4040 C CA . LEU A 1 271 ? 26.431 72.736 17.231 1.00 28.28 287 LEU A CA 1
ATOM 4041 C C . LEU A 1 271 ? 27.772 72.064 17.525 1.00 29.82 287 LEU A C 1
ATOM 4042 O O . LEU A 1 271 ? 28.793 72.740 17.627 1.00 29.76 287 LEU A O 1
ATOM 4058 N N . GLN A 1 272 ? 27.800 70.743 17.633 1.00 29.72 288 GLN A N 1
ATOM 4059 C CA . GLN A 1 272 ? 29.039 69.991 17.874 1.00 28.04 288 GLN A CA 1
ATOM 4060 C C . GLN A 1 272 ? 29.690 69.517 16.584 1.00 32.78 288 GLN A C 1
ATOM 4061 O O . GLN A 1 272 ? 30.805 68.945 16.613 1.00 33.09 288 GLN A O 1
ATOM 4075 N N . HIS A 1 273 ? 29.091 69.777 15.490 1.00 27.86 289 HIS A N 1
ATOM 4076 C CA . HIS A 1 273 ? 29.547 69.283 14.179 1.00 30.62 289 HIS A CA 1
ATOM 4077 C C . HIS A 1 273 ? 30.690 70.134 13.615 1.00 30.93 289 HIS A C 1
ATOM 4078 O O . HIS A 1 273 ? 30.640 71.360 13.647 1.00 28.05 289 HIS A O 1
ATOM 4092 N N . PRO A 1 274 ? 31.748 69.511 13.077 1.00 30.85 290 PRO A N 1
ATOM 4093 C CA . PRO A 1 274 ? 32.882 70.298 12.591 1.00 30.78 290 PRO A CA 1
ATOM 4094 C C . PRO A 1 274 ? 32.549 71.328 11.524 1.00 31.43 290 PRO A C 1
ATOM 4095 O O . PRO A 1 274 ? 33.309 72.295 11.379 1.00 31.52 290 PRO A O 1
ATOM 4106 N N . PHE A 1 275 ? 31.427 71.211 10.799 1.00 28.26 291 PHE A N 1
ATOM 4107 C CA . PHE A 1 275 ? 31.143 72.213 9.776 1.00 28.00 291 PHE A CA 1
ATOM 4108 C C . PHE A 1 275 ? 30.918 73.590 10.401 1.00 28.13 291 PHE A C 1
ATOM 4109 O O . PHE A 1 275 ? 31.187 74.602 9.754 1.00 31.04 291 PHE A O 1
ATOM 4126 N N . VAL A 1 276 ? 30.443 73.649 11.651 1.00 28.69 292 VAL A N 1
ATOM 4127 C CA . VAL A 1 276 ? 30.083 74.935 12.254 1.00 32.42 292 VAL A CA 1
ATOM 4128 C C . VAL A 1 276 ? 31.077 75.322 13.347 1.00 37.90 292 VAL A C 1
ATOM 4129 O O . VAL A 1 276 ? 30.777 76.146 14.205 1.00 37.39 292 VAL A O 1
ATOM 4142 N N . THR A 1 277 ? 32.262 74.718 13.324 1.00 36.12 293 THR A N 1
ATOM 4143 C CA . THR A 1 277 ? 33.401 75.218 14.086 1.00 41.06 293 THR A CA 1
ATOM 4144 C C . THR A 1 277 ? 34.031 76.327 13.266 1.00 40.23 293 THR A C 1
ATOM 4145 O O . THR A 1 277 ? 34.777 76.083 12.318 1.00 49.87 293 THR A O 1
ATOM 4156 N N . VAL A 1 278 ? 33.682 77.560 13.608 1.00 37.66 294 VAL A N 1
ATOM 4157 C CA . VAL A 1 278 ? 34.080 78.746 12.858 1.00 39.45 294 VAL A CA 1
ATOM 4158 C C . VAL A 1 278 ? 33.873 79.924 13.800 1.00 50.91 294 VAL A C 1
ATOM 4159 O O . VAL A 1 278 ? 32.875 79.984 14.519 1.00 57.29 294 VAL A O 1
ATOM 4173 N N . ASP A 1 279 ? 34.820 80.841 13.813 1.00 53.38 295 ASP A N 1
ATOM 4174 C CA . ASP A 1 279 ? 34.784 81.963 14.748 1.00 74.15 295 ASP A CA 1
ATOM 4175 C C . ASP A 1 279 ? 35.015 83.312 14.071 1.00 72.79 295 ASP A C 1
ATOM 4176 O O . ASP A 1 279 ? 35.275 84.302 14.764 1.00 91.10 295 ASP A O 1
ATOM 4185 N N . SER A 1 280 ? 34.933 83.376 12.745 1.00 51.25 296 SER A N 1
ATOM 4186 C CA . SER A 1 280 ? 35.073 84.618 12.013 1.00 42.80 296 SER A CA 1
ATOM 4187 C C . SER A 1 280 ? 33.930 84.772 11.023 1.00 33.23 296 SER A C 1
ATOM 4188 O O . SER A 1 280 ? 33.583 83.815 10.335 1.00 36.33 296 SER A O 1
ATOM 4196 N N . ASN A 1 281 ? 33.386 85.990 10.925 1.00 37.81 297 ASN A N 1
ATOM 4197 C CA . ASN A 1 281 ? 32.389 86.293 9.909 1.00 33.65 297 ASN A CA 1
ATOM 4198 C C . ASN A 1 281 ? 33.019 86.940 8.699 1.00 32.81 297 ASN A C 1
ATOM 4199 O O . ASN A 1 281 ? 32.320 87.512 7.873 1.00 34.95 297 ASN A O 1
ATOM 4210 N N . LYS A 1 282 ? 34.358 86.904 8.589 1.00 33.41 298 LYS A N 1
ATOM 4211 C CA . LYS A 1 282 ? 35.025 87.596 7.495 1.00 34.02 298 LYS A CA 1
ATOM 4212 C C . LYS A 1 282 ? 34.501 87.223 6.118 1.00 30.26 298 LYS A C 1
ATOM 4213 O O . LYS A 1 282 ? 34.365 88.138 5.286 1.00 32.63 298 LYS A O 1
ATOM 4222 N N . PRO A 1 283 ? 34.131 85.970 5.818 1.00 31.41 299 PRO A N 1
ATOM 4223 C CA . PRO A 1 283 ? 33.581 85.693 4.468 1.00 29.05 299 PRO A CA 1
ATOM 4224 C C . PRO A 1 283 ? 32.358 86.543 4.145 1.00 29.17 299 PRO A C 1
ATOM 4225 O O . PRO A 1 283 ? 32.139 86.924 2.978 1.00 30.66 299 PRO A O 1
ATOM 4236 N N . ILE A 1 284 ? 31.560 86.867 5.159 1.00 29.20 300 ILE A N 1
ATOM 4237 C CA . ILE A 1 284 ? 30.362 87.690 4.913 1.00 30.59 300 ILE A CA 1
ATOM 4238 C C . ILE A 1 284 ? 30.728 89.160 4.867 1.00 32.94 300 ILE A C 1
ATOM 4239 O O . ILE A 1 284 ? 30.221 89.930 4.039 1.00 35.25 300 ILE A O 1
ATOM 4255 N N . ARG A 1 285 ? 31.696 89.585 5.686 1.00 34.71 301 ARG A N 1
ATOM 4256 C CA . ARG A 1 285 ? 32.200 90.948 5.531 1.00 36.45 301 ARG A CA 1
ATOM 4257 C C . ARG A 1 285 ? 32.765 91.167 4.130 1.00 33.22 301 ARG A C 1
ATOM 4258 O O . ARG A 1 285 ? 32.569 92.235 3.531 1.00 42.46 301 ARG A O 1
ATOM 4279 N N . GLU A 1 286 ? 33.439 90.158 3.573 1.00 37.92 302 GLU A N 1
ATOM 4280 C CA . GLU A 1 286 ? 33.958 90.279 2.210 1.00 39.96 302 GLU A CA 1
ATOM 4281 C C . GLU A 1 286 ? 32.808 90.340 1.205 1.00 38.72 302 GLU A C 1
ATOM 4282 O O . GLU A 1 286 ? 32.842 91.143 0.266 1.00 40.88 302 GLU A O 1
ATOM 4294 N N . LEU A 1 287 ? 31.779 89.511 1.409 1.00 34.19 303 LEU A N 1
ATOM 4295 C CA . LEU A 1 287 ? 30.622 89.480 0.517 1.00 37.47 303 LEU A CA 1
ATOM 4296 C C . LEU A 1 287 ? 29.949 90.838 0.429 1.00 48.21 303 LEU A C 1
ATOM 4297 O O . LEU A 1 287 ? 29.648 91.324 -0.673 1.00 48.81 303 LEU A O 1
ATOM 4313 N N . ILE A 1 288 ? 29.703 91.466 1.578 1.00 46.53 304 ILE A N 1
ATOM 4314 C CA . ILE A 1 288 ? 29.008 92.754 1.553 1.00 68.76 304 ILE A CA 1
ATOM 4315 C C . ILE A 1 288 ? 29.948 93.923 1.262 1.00 62.83 304 ILE A C 1
ATOM 4316 O O . ILE A 1 288 ? 29.490 94.987 0.830 1.00 66.99 304 ILE A O 1
ATOM 4332 N N . ALA A 1 289 ? 31.257 93.760 1.448 1.00 61.08 305 ALA A N 1
ATOM 4333 C CA . ALA A 1 289 ? 32.181 94.849 1.126 1.00 69.34 305 ALA A CA 1
ATOM 4334 C C . ALA A 1 289 ? 32.342 95.018 -0.383 1.00 86.06 305 ALA A C 1
ATOM 4335 O O . ALA A 1 289 ? 32.345 96.149 -0.892 1.00 79.18 305 ALA A O 1
ATOM 4342 N N . GLU A 1 290 ? 32.495 93.907 -1.116 1.00 94.58 306 GLU A N 1
ATOM 4343 C CA . GLU A 1 290 ? 32.601 93.985 -2.571 1.00 96.86 306 GLU A CA 1
ATOM 4344 C C . GLU A 1 290 ? 31.287 94.439 -3.200 1.00 103.27 306 GLU A C 1
ATOM 4345 O O . GLU A 1 290 ? 31.298 95.145 -4.217 1.00 107.02 306 GLU A O 1
ATOM 4357 N N . ALA A 1 291 ? 30.151 94.047 -2.614 1.00 99.79 307 ALA A N 1
ATOM 4358 C CA . ALA A 1 291 ? 28.861 94.455 -3.155 1.00 94.86 307 ALA A CA 1
ATOM 4359 C C . ALA A 1 291 ? 28.676 95.967 -3.084 1.00 91.86 307 ALA A C 1
ATOM 4360 O O . ALA A 1 291 ? 27.994 96.550 -3.936 1.00 93.18 307 ALA A O 1
ATOM 4367 N N . LYS A 1 292 ? 29.273 96.619 -2.082 1.00 84.85 308 LYS A N 1
ATOM 4368 C CA . LYS A 1 292 ? 29.182 98.072 -1.984 1.00 84.07 308 LYS A CA 1
ATOM 4369 C C . LYS A 1 292 ? 30.044 98.777 -3.027 1.00 88.03 308 LYS A C 1
ATOM 4370 O O . LYS A 1 292 ? 29.770 99.935 -3.358 1.00 87.35 308 LYS A O 1
ATOM 4389 N N . ALA A 1 293 ? 31.071 98.109 -3.552 1.00 88.78 309 ALA A N 1
ATOM 4390 C CA . ALA A 1 293 ? 31.923 98.692 -4.576 1.00 88.24 309 ALA A CA 1
ATOM 4391 C C . ALA A 1 293 ? 31.162 98.808 -5.893 1.00 86.55 309 ALA A C 1
ATOM 4392 O O . ALA A 1 293 ? 31.611 98.311 -6.927 1.00 90.97 309 ALA A O 1
#

Solvent-accessible surface area: 15341 Å² total; per-residue (Å²): 87,74,150,48,157,66,11,48,58,123,86,47,0,77,92,85,9,92,58,76,27,138,81,37,122,46,124,36,31,32,31,54,59,0,58,24,122,97,88,70,74,57,0,18,0,18,28,8,106,0,78,49,77,70,62,0,48,103,73,20,67,9,1,73,0,3,36,71,10,106,29,93,14,2,2,69,35,66,42,0,6,30,56,133,84,44,0,19,0,0,14,42,46,8,53,18,28,18,0,43,52,24,1,108,109,72,153,85,48,5,72,42,56,24,0,46,4,0,0,50,25,0,0,41,0,0,24,51,0,25,106,77,73,6,9,0,143,44,12,97,0,21,10,0,32,0,20,91,104,0,49,0,32,0,14,54,2,38,80,8,31,40,23,67,122,158,104,142,57,94,73,179,206,71,36,98,90,85,101,140,86,85,72,88,63,24,144,66,126,50,12,16,57,2,0,39,32,1,0,38,2,0,1,18,1,4,58,45,76,43,29,40,111,120,52,89,98,130,154,31,107,116,51,80,70,105,35,148,36,25,103,7,81,117,64,114,110,37,44,87,66,0,68,45,0,6,127,59,0,7,54,81,88,29,120,58,19,64,34,5,68,73,0,54,149,5,74,1,3,108,39,150,51,27,42,27,0,110,109,21,18,62,129,63,140,109

CATH classification: 3.30.200.20 (+1 more: 1.10.510.10)

InterPro domains:
  IPR000719 Protein kinase domain [PF00069] (35-292)
  IPR000719 Protein kinase domain [PS50011] (34-292)
  IPR000719 Protein kinase domain [SM00220] (34-292)
  IPR001943 UVR domain [PS50151] (875-910)
  IPR008271 Serine/threonine-protein kinase, active site [PS00108] (151-163)
  IPR011009 Protein kinase-like domain superfamily [SSF56112] (29-293)
  IPR017441 Protein kinase, ATP binding site [PS00107] (40-63)
  IPR022165 Polo kinase kinase [PF12474] (852-990)
  IPR022165 Polo kinase kinase [PF12474] (1020-1160)
  IPR051585 STE20 Subfamily Serine/Threonine Kinases [PTHR46538] (1-571)

B-factor: mean 41.53, std 17.57, range [10.8, 128.72]

Foldseek 3Di:
DDDDPFEAEADDVCVFKPFDAWQQADPQGTWTWIAGPPPRAIWIKRKHQAADPVSVVLQCQLVVVQDVDDDPQAKHWDGWYQHPRITITTIHDAVQAFQLVLCVVVVHFADLVQLLQQLLSVLVVLQSCVVQQKAQPDDASNQWGAHLVLHIHGDDSRPMDSQLDDDDPDCPPDDPCVVVVVDPSNDQQVNLVVLLSSLQRSLCRNGSHGPPNVDDVVVVVVCLVPDQFDFRPCPVSDDPLNRVLSCLSRPPPRVSRDGSVVSNPGVSNPDDDSVSRNVSSVVVVD

Nearest PDB structures (foldseek):
  6hvd-assembly1_A  TM=1.004E+00  e=7.151E-59  Homo sapiens
  5ajq-assembly1_A  TM=8.832E-01  e=8.807E-39  Homo sapiens
  4use-assembly2_B  TM=8.952E-01  e=1.791E-36  Homo sapiens
  8a66-assembly1_A  TM=8.668E-01  e=6.779E-26  Homo sapiens
  1kob-assembly1_B  TM=7.682E-01  e=1.540E-18  Aplysia californica

GO terms:
  GO:0004674 protein serine/threonine kinase activity (F, IDA)
  GO:0048471 perinuclear region of cytoplasm (C, IDA)
  GO:0005737 cytoplasm (C, IDA)
  GO:0042981 regulation of apoptotic process (P, IDA)
  GO:0042803 protein homodimerization activity (F, IDA)
  GO:0051893 regulation of focal adhesion assembly (P, IDA)
  GO:0046777 protein autophosphorylation (P, IDA)
  GO:0030334 regulation of cell migration (P, IMP)
  GO:0031122 cytoplasmic microtubule organization (P, IMP)
  GO:0005515 protein binding (F, IPI)
  GO:0005829 cytosol (C, TAS)
  GO:0042802 identical protein binding (F, IPI)
  GO:0045296 cadherin binding (F, HDA)
  GO:0070062 extracellular exosome (C, HDA)

Organism: Homo sapiens (NCBI:txid9606)